Protein 4JOT (pdb70)

Foldseek 3Di:
DWDDPQKIKDWADPDPDDPDQAATEIEIEGEPCVEADSCLVVQLVSLVVHPRHLEYEYAYDPWRYPYYPCVHLCVQQVVCPPPVVSNCVSLVSLSQQVVLLLRLAYEYQGEAEQEANSLSNLLSHDAYEYEQRYKYANQQVVVVDQRDSCLQPRVCVQQNNVVSCVRRVVRDIDTPVVCCVRRVHVYYHHDDVRSVVVSVVVSSVSSPADRLVSSLVSCLSPVPDPPVVSVVSSVVSVVVRDPVNVVVD

Sequence (249 aa):
QSTYQSIRLTQRPLSQDGTTQGGTVATLTLAAKGSGPAFWQEFPQALSELGDARVLIVRGEQVFSAGLDVKSNGAAIVPALGKPDAFKAVVDEHAVTEGLAALPPVIAAVHGWCIGAGLELIAGADLRLCSQDARFSLPEVKLGITADLGGLQRLPHLIGRGRTAHLALTGEAIDAATAERWGLVTEVLPDQDALFARAEALAEHLAALPAKALEGTKRALSDGLPHAESLAAAVRWNAEHTVEALQAG

InterPro domains:
  IPR001753 Enoyl-CoA hydratase/isomerase-like domain [PF00378] (23-233)
  IPR029045 ClpP/crotonase-like domain superfamily [SSF52096] (20-254)
  IPR045002 Delta(3,5)-Delta(2,4)-dienoyl-CoA isomerase Ech1-like [PTHR43149] (3-255)

Organism: Deinococcus radiodurans (strain ATCC 13939 / DSM 20539 / JCM 16871 / CCUG 27074 / LMG 4051 / NBRC 15346 / NCIMB 9279 / VKM B-1422 / R1) (NCBI:txid243230)

CATH classification: 3.90.226.10

Radius of gyration: 18.68 Å; Cα contacts (8 Å, |Δi|>4): 440; chains: 1; bounding box: 56×47×36 Å

Nearest PDB structures (foldseek):
  4jot-assembly1_A  TM=1.004E+00  e=3.006E-47  Deinococcus radiodurans R1 = ATCC 13939 = DSM 20539
  4mi2-assembly1_A  TM=8.893E-01  e=6.656E-18  Mycobacteroides abscessus ATCC 19977
  4wcz-assembly1_A  TM=7.933E-01  e=7.567E-16  Novosphingobium aromaticivorans DSM 12444
  8uja-assembly1_B  TM=7.824E-01  e=7.567E-16  Novosphingobium aromaticivorans DSM 12444
  3lke-assembly1_B  TM=7.686E-01  e=7.168E-15  Halalkalibacterium halodurans

Structure (mmCIF, N/CA/C/O backbone):
data_4JOT
#
_entry.id   4JOT
#
_cell.length_a   117.892
_cell.length_b   117.892
_cell.length_c   117.892
_cell.angle_alpha   90.00
_cell.angle_beta   90.00
_cell.angle_gamma   90.00
#
_symmetry.space_group_name_H-M   'I 2 3'
#
loop_
_entity.id
_entity.type
_entity.pdbx_description
1 polymer 'Enoyl-CoA hydra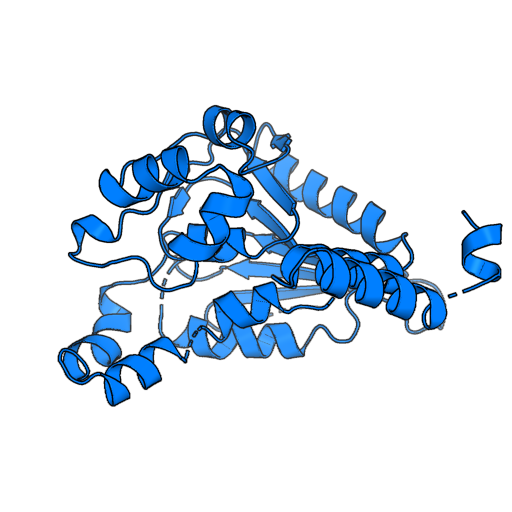tase, putative'
2 non-polymer GLYCEROL
3 water water
#
loop_
_atom_site.group_PDB
_atom_site.id
_atom_site.type_symbol
_atom_site.label_atom_id
_atom_site.label_alt_id
_atom_site.label_comp_id
_atom_site.label_asym_id
_atom_site.label_entity_id
_atom_site.label_seq_id
_atom_site.pdbx_PDB_ins_code
_atom_site.Cartn_x
_atom_site.Cartn_y
_atom_site.Cartn_z
_atom_site.occupancy
_atom_site.B_iso_or_equiv
_atom_site.auth_seq_id
_atom_site.auth_comp_id
_atom_site.auth_asym_id
_atom_site.auth_atom_id
_atom_site.pdbx_PDB_model_num
ATOM 1 N N . GLN A 1 21 ? 46.726 34.519 -6.939 1.00 44.63 -1 GLN A N 1
ATOM 2 C CA . GLN A 1 21 ? 45.757 34.653 -8.063 1.00 44.66 -1 GLN A CA 1
ATOM 3 C C . GLN A 1 21 ? 44.366 35.018 -7.547 1.00 44.29 -1 GLN A C 1
ATOM 4 O O . GLN A 1 21 ? 43.749 34.259 -6.790 1.00 44.34 -1 GLN A O 1
ATOM 10 N N . SER A 1 22 ? 43.892 36.192 -7.954 1.00 43.70 0 SER A N 1
ATOM 11 C CA . SER A 1 22 ? 42.637 36.745 -7.460 1.00 43.08 0 SER A CA 1
ATOM 12 C C . SER A 1 22 ? 41.569 36.820 -8.549 1.00 42.59 0 SER A C 1
ATOM 13 O O . SER A 1 22 ? 41.875 36.979 -9.731 1.00 42.71 0 SER A O 1
ATOM 24 N N . THR A 1 24 ? 38.121 39.052 -9.205 1.00 38.69 2 THR A N 1
ATOM 25 C CA . THR A 1 24 ? 37.271 40.151 -8.797 1.00 37.46 2 THR A CA 1
ATOM 26 C C . THR A 1 24 ? 35.887 39.953 -9.393 1.00 36.40 2 THR A C 1
ATOM 27 O O . THR A 1 24 ? 35.723 39.773 -10.603 1.00 36.76 2 THR A O 1
ATOM 31 N N . TYR A 1 25 ? 34.905 39.936 -8.506 1.00 34.73 3 TYR A N 1
ATOM 32 C CA . TYR A 1 25 ? 33.510 39.963 -8.872 1.00 32.65 3 TYR A CA 1
ATOM 33 C C . TYR A 1 25 ? 33.065 41.342 -8.456 1.00 31.92 3 TYR A C 1
ATOM 34 O O . TYR A 1 25 ? 33.858 42.114 -7.921 1.00 32.26 3 TYR A O 1
ATOM 43 N N . GLN A 1 26 ? 31.796 41.647 -8.679 1.00 30.73 4 GLN A N 1
ATOM 44 C CA . GLN A 1 26 ? 31.216 42.909 -8.248 1.00 29.85 4 GLN A CA 1
ATOM 45 C C . GLN A 1 26 ? 31.125 43.027 -6.717 1.00 28.99 4 GLN A C 1
ATOM 46 O O . GLN A 1 26 ? 31.486 44.056 -6.144 1.00 28.87 4 GLN A O 1
ATOM 52 N N . SER A 1 27 ? 30.659 41.966 -6.058 1.00 27.46 5 SER A N 1
ATOM 53 C CA . SER A 1 27 ? 30.305 42.045 -4.637 1.00 26.20 5 SER A CA 1
ATOM 54 C C . SER A 1 27 ? 31.311 41.366 -3.713 1.00 25.47 5 SER A C 1
ATOM 55 O O . SER A 1 27 ? 31.259 41.542 -2.501 1.00 24.69 5 SER A O 1
ATOM 58 N N . ILE A 1 28 ? 32.201 40.570 -4.294 1.00 24.97 6 ILE A N 1
ATOM 59 C CA . ILE A 1 28 ? 33.135 39.763 -3.526 1.00 24.71 6 ILE A CA 1
ATOM 60 C C . ILE A 1 28 ? 34.488 39.667 -4.234 1.00 24.88 6 ILE A C 1
ATOM 61 O O . ILE A 1 28 ? 34.596 39.913 -5.444 1.00 24.80 6 ILE A O 1
ATOM 66 N N . ARG A 1 29 ? 35.514 39.320 -3.469 1.00 24.80 7 ARG A N 1
ATOM 67 C CA . ARG A 1 29 ? 36.807 38.958 -4.035 1.00 25.55 7 ARG A CA 1
ATOM 68 C C . ARG A 1 29 ? 37.179 37.566 -3.566 1.00 25.11 7 ARG A C 1
ATOM 69 O O . ARG A 1 29 ? 36.996 37.230 -2.395 1.00 24.90 7 ARG A O 1
ATOM 77 N N . LEU A 1 30 ? 37.687 36.754 -4.486 1.00 24.66 8 LEU A N 1
ATOM 78 C CA . LEU A 1 30 ? 38.151 35.415 -4.153 1.00 24.81 8 LEU A CA 1
ATOM 79 C C . LEU A 1 30 ? 39.620 35.289 -4.517 1.00 25.27 8 LEU A C 1
ATOM 80 O O . LEU A 1 30 ? 39.992 35.481 -5.675 1.00 24.90 8 LEU A O 1
ATOM 85 N N . THR A 1 31 ? 40.442 34.988 -3.518 1.00 25.74 9 THR A N 1
ATOM 86 C CA . THR A 1 31 ? 41.865 34.736 -3.724 1.00 26.97 9 THR A CA 1
ATOM 87 C C . THR A 1 31 ? 42.195 33.322 -3.276 1.00 27.89 9 THR A C 1
ATOM 88 O O . THR A 1 31 ? 41.631 32.825 -2.292 1.00 2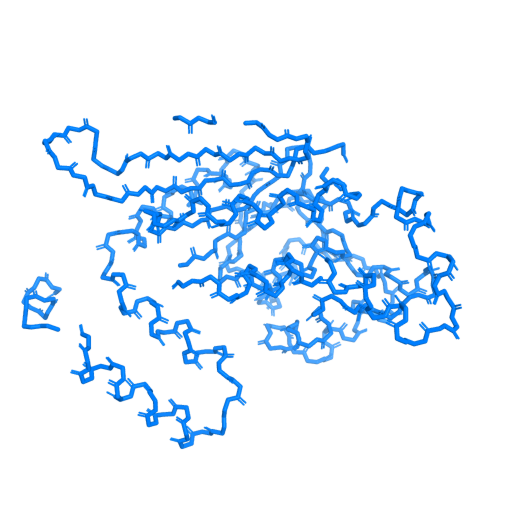7.06 9 THR A O 1
ATOM 92 N N . GLN A 1 32 ? 43.099 32.671 -4.004 1.00 28.84 10 GLN A N 1
ATOM 93 C CA . GLN A 1 32 ? 43.540 31.327 -3.651 1.00 30.53 10 GLN A CA 1
ATOM 94 C C . GLN A 1 32 ? 45.062 31.257 -3.624 1.00 31.75 10 GLN A C 1
ATOM 95 O O . GLN A 1 32 ? 45.733 31.635 -4.592 1.00 31.58 10 GLN A O 1
ATOM 101 N N . ARG A 1 33 ? 45.588 30.801 -2.491 1.00 33.41 11 ARG A N 1
ATOM 102 C CA . ARG A 1 33 ? 47.024 30.711 -2.254 1.00 35.33 11 ARG A CA 1
ATOM 103 C C . ARG A 1 33 ? 47.465 29.248 -2.309 1.00 36.39 11 ARG A C 1
ATOM 104 O O . ARG A 1 33 ? 47.060 28.447 -1.464 1.00 36.18 11 ARG A O 1
ATOM 112 N N . PRO A 1 34 ? 48.303 28.895 -3.303 1.00 37.79 12 PRO A N 1
ATOM 113 C CA . PRO A 1 34 ? 48.838 27.532 -3.399 1.00 38.94 12 PRO A CA 1
ATOM 114 C C . PRO A 1 34 ? 49.597 27.174 -2.126 1.00 40.29 12 PRO A C 1
ATOM 115 O O . PRO A 1 34 ? 50.381 27.988 -1.635 1.00 40.52 12 PRO A O 1
ATOM 119 N N . LEU A 1 35 ? 49.356 25.979 -1.591 1.00 41.84 13 LEU A N 1
ATOM 120 C CA . LEU A 1 35 ? 50.000 25.546 -0.347 1.00 43.78 13 LEU A CA 1
ATOM 121 C C . LEU A 1 35 ? 51.479 25.209 -0.532 1.00 45.19 13 LEU A C 1
ATOM 122 O O . LEU A 1 35 ? 52.288 25.399 0.382 1.00 45.36 13 LEU A O 1
ATOM 127 N N . SER A 1 36 ? 51.817 24.700 -1.713 1.00 47.01 14 SER A N 1
ATOM 128 C CA . SER A 1 36 ? 53.209 24.572 -2.132 1.00 48.87 14 SER A CA 1
ATOM 129 C C . SER A 1 36 ? 53.402 25.368 -3.414 1.00 49.99 14 SER A C 1
ATOM 130 O O . SER A 1 36 ? 52.777 25.072 -4.432 1.00 50.13 14 SER A O 1
ATOM 133 N N . GLN A 1 37 ? 54.242 26.397 -3.349 1.00 51.55 15 GLN A N 1
ATOM 134 C CA . GLN A 1 37 ? 54.539 27.229 -4.517 1.00 53.04 15 GLN A CA 1
ATOM 135 C C . GLN A 1 37 ? 55.820 26.735 -5.192 1.00 53.91 15 GLN A C 1
ATOM 136 O O . GLN A 1 37 ? 56.124 27.107 -6.331 1.00 54.23 15 GLN A O 1
ATOM 142 N N . ASP A 1 38 ? 56.564 25.905 -4.462 1.00 54.83 16 ASP A N 1
ATOM 143 C CA . ASP A 1 38 ? 57.629 25.079 -5.025 1.00 55.51 16 ASP A CA 1
ATOM 144 C C . ASP A 1 38 ? 57.024 23.759 -5.512 1.00 55.80 16 ASP A C 1
ATOM 145 O O . ASP A 1 38 ? 55.813 23.530 -5.377 1.00 55.99 16 ASP A O 1
ATOM 150 N N . GLY A 1 39 ? 57.864 22.896 -6.080 1.00 55.95 17 GLY A N 1
ATOM 151 C CA . GLY A 1 39 ? 57.418 21.599 -6.575 1.00 56.06 17 GLY A CA 1
ATOM 152 C C . GLY A 1 39 ? 56.741 21.682 -7.930 1.00 56.15 17 GLY A C 1
ATOM 153 O O . GLY A 1 39 ? 56.269 22.746 -8.344 1.00 56.16 17 GLY A O 1
ATOM 154 N N . THR A 1 40 ? 56.694 20.545 -8.617 1.00 56.10 18 THR A N 1
ATOM 155 C CA . THR A 1 40 ? 56.140 20.466 -9.968 1.00 55.87 18 THR A CA 1
ATOM 156 C C . THR A 1 40 ? 54.761 19.799 -9.940 1.00 55.51 18 THR A C 1
ATOM 157 O O . THR A 1 40 ? 54.292 19.259 -10.950 1.00 55.66 18 THR A O 1
ATOM 161 N N . THR A 1 41 ? 54.117 19.856 -8.774 1.00 54.90 19 THR A N 1
ATOM 162 C CA . THR A 1 41 ? 52.867 19.138 -8.524 1.00 54.08 19 THR A CA 1
ATOM 163 C C . THR A 1 41 ? 51.669 20.076 -8.350 1.00 53.26 19 THR A C 1
ATOM 164 O O . THR A 1 41 ? 51.816 21.221 -7.912 1.00 53.20 19 THR A O 1
ATOM 168 N N . GLN A 1 42 ? 50.487 19.579 -8.705 1.00 52.06 20 GLN A N 1
ATOM 169 C CA . GLN A 1 42 ? 49.245 20.313 -8.503 1.00 50.83 20 GLN A CA 1
ATOM 170 C C . GLN A 1 42 ? 48.620 19.838 -7.192 1.00 49.37 20 GLN A C 1
ATOM 171 O O . GLN A 1 42 ? 48.118 18.713 -7.103 1.00 49.43 20 GLN A O 1
ATOM 177 N N . GLY A 1 43 ? 48.674 20.696 -6.174 1.00 47.55 21 GLY A N 1
ATOM 178 C CA . GLY A 1 43 ? 48.186 20.351 -4.837 1.00 44.90 21 GLY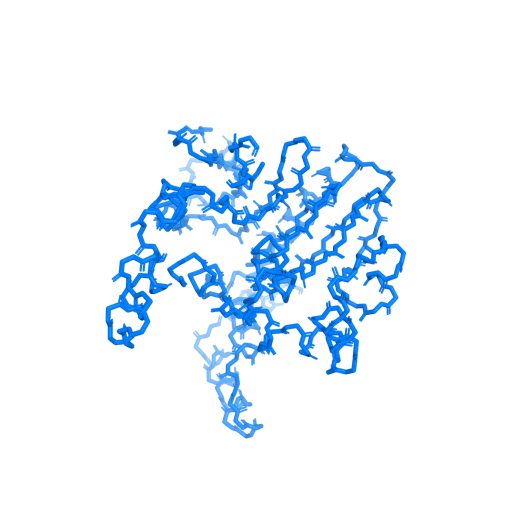 A CA 1
ATOM 179 C C . GLY A 1 43 ? 46.914 21.090 -4.457 1.00 42.74 21 GLY A C 1
ATOM 180 O O . GLY A 1 43 ? 45.971 21.184 -5.257 1.00 43.16 21 GLY A O 1
ATOM 181 N N . GLY A 1 44 ? 46.890 21.613 -3.233 1.00 40.15 22 GLY A N 1
ATOM 182 C CA . GLY A 1 44 ? 45.730 22.349 -2.733 1.00 36.77 22 GLY A CA 1
ATOM 183 C C . GLY A 1 44 ? 46.014 23.820 -2.495 1.00 34.34 22 GLY A C 1
ATOM 184 O O . GLY A 1 44 ? 47.169 24.259 -2.560 1.00 33.89 22 GLY A O 1
ATOM 185 N N . THR A 1 45 ? 44.956 24.583 -2.221 1.00 31.85 23 THR A N 1
ATOM 186 C CA . THR A 1 45 ? 45.090 26.002 -1.881 1.00 29.42 23 THR A CA 1
ATOM 187 C C . THR A 1 45 ? 44.398 26.332 -0.556 1.00 28.06 23 THR A C 1
ATOM 188 O O . THR A 1 45 ? 43.639 25.525 -0.022 1.00 27.27 23 THR A O 1
ATOM 192 N N . VAL A 1 46 ? 44.685 27.518 -0.027 1.00 26.28 24 VAL A N 1
ATOM 193 C CA . VAL A 1 46 ? 43.826 28.140 0.977 1.00 24.82 24 VAL A CA 1
ATOM 194 C C . VAL A 1 46 ? 43.082 29.250 0.240 1.00 23.69 24 VAL A C 1
ATOM 195 O O . VAL A 1 46 ? 43.708 30.109 -0.394 1.00 23.10 24 VAL A O 1
ATOM 199 N N . ALA A 1 47 ? 41.752 29.207 0.293 1.00 21.72 25 ALA A N 1
ATOM 200 C CA . ALA A 1 47 ? 40.923 30.203 -0.370 1.00 20.96 25 ALA A CA 1
ATOM 201 C C . ALA A 1 47 ? 40.426 31.227 0.632 1.00 20.65 25 ALA A C 1
ATOM 202 O O . ALA A 1 47 ? 40.097 30.890 1.780 1.00 19.83 25 ALA A O 1
ATOM 204 N N . THR A 1 48 ? 40.391 32.484 0.205 1.00 20.36 26 THR A N 1
ATOM 205 C CA . THR A 1 48 ? 39.855 33.547 1.039 1.00 20.48 26 THR A CA 1
ATOM 206 C C . THR A 1 48 ? 38.791 34.295 0.249 1.00 20.81 26 THR A C 1
ATOM 207 O O . THR A 1 48 ? 39.066 34.840 -0.826 1.00 20.41 26 THR A O 1
ATOM 211 N N . LEU A 1 49 ? 37.571 34.289 0.777 1.00 20.60 27 LEU A N 1
ATOM 212 C CA . LEU A 1 49 ? 36.463 34.994 0.153 1.00 20.33 27 LEU A CA 1
ATOM 213 C C . LEU A 1 49 ? 36.143 36.241 0.970 1.00 20.37 27 LEU A C 1
ATOM 214 O O . LEU A 1 49 ? 35.745 36.151 2.136 1.00 19.93 27 LEU A O 1
ATOM 219 N N . THR A 1 50 ? 36.325 37.405 0.353 1.00 20.25 28 THR A N 1
ATOM 220 C CA . THR A 1 50 ? 36.100 38.675 1.029 1.00 20.89 28 THR A CA 1
ATOM 221 C C . THR A 1 50 ? 34.776 39.287 0.565 1.00 21.42 28 THR A C 1
ATOM 222 O O . THR A 1 50 ? 34.547 39.444 -0.640 1.00 21.18 28 THR A O 1
ATOM 226 N N . LEU A 1 51 ? 33.910 39.619 1.522 1.00 21.84 29 LEU A N 1
ATOM 227 C CA . LEU A 1 51 ? 32.686 40.360 1.235 1.00 22.85 29 LEU A CA 1
ATOM 228 C C . LEU A 1 51 ? 33.092 41.800 0.937 1.00 23.48 29 LEU A C 1
ATOM 229 O O . LEU A 1 51 ? 33.503 42.543 1.841 1.00 23.35 29 LEU A O 1
ATOM 234 N N . ALA A 1 52 ? 32.989 42.183 -0.334 1.00 24.42 30 ALA A N 1
ATOM 235 C CA . ALA A 1 52 ? 33.635 43.415 -0.823 1.00 25.40 30 ALA A CA 1
ATOM 236 C C . ALA A 1 52 ? 32.695 44.569 -1.175 1.00 26.07 30 ALA A C 1
ATOM 237 O O . ALA A 1 52 ? 33.159 45.650 -1.556 1.00 26.42 30 ALA A O 1
ATOM 239 N N . ALA A 1 53 ? 31.389 44.346 -1.056 1.00 26.39 31 ALA A N 1
ATOM 240 C CA . ALA A 1 53 ? 30.405 45.414 -1.230 1.00 26.97 31 ALA A CA 1
ATOM 241 C C . ALA A 1 53 ? 30.496 46.399 -0.066 1.00 27.38 31 ALA A C 1
ATOM 242 O O . ALA A 1 53 ? 31.147 46.117 0.944 1.00 27.05 31 ALA A O 1
ATOM 244 N N . LYS A 1 54 ? 29.853 47.556 -0.209 1.00 28.14 32 LYS A N 1
ATOM 245 C CA . LYS A 1 54 ? 29.843 48.569 0.845 1.00 28.96 32 LYS A CA 1
ATOM 246 C C . LYS A 1 54 ? 29.330 47.977 2.164 1.00 28.98 32 LYS A C 1
ATOM 247 O O . LYS A 1 54 ? 28.232 47.420 2.208 1.00 29.05 32 LYS A O 1
ATOM 261 N N . GLY A 1 56 ? 30.027 45.321 3.464 1.00 27.75 34 GLY A N 1
ATOM 262 C CA . GLY A 1 56 ? 29.760 43.898 3.258 1.00 27.35 34 GLY A CA 1
ATOM 263 C C . GLY A 1 56 ? 28.295 43.571 3.015 1.00 27.21 34 GLY A C 1
ATOM 264 O O . GLY A 1 56 ? 27.854 42.449 3.262 1.00 26.67 34 GLY A O 1
ATOM 265 N N . SER A 1 57 ? 27.546 44.562 2.529 1.00 27.16 35 SER A N 1
ATOM 266 C CA . SER A 1 57 ? 26.130 44.404 2.215 1.00 27.46 35 SER A CA 1
ATOM 267 C C . SER A 1 57 ? 25.902 43.357 1.140 1.00 27.25 35 SER A C 1
ATOM 268 O O . SER A 1 57 ? 26.771 43.096 0.305 1.00 26.92 35 SER A O 1
ATOM 279 N N . GLY A 1 59 ? 23.472 42.447 -1.885 1.00 26.49 37 GLY A N 1
ATOM 280 C CA . GLY A 1 59 ? 22.463 42.841 -2.860 1.00 26.50 37 GLY A CA 1
ATOM 281 C C . GLY A 1 59 ? 22.316 41.744 -3.892 1.00 26.03 37 GLY A C 1
ATOM 282 O O . GLY A 1 59 ? 22.857 40.655 -3.705 1.00 26.30 37 GLY A O 1
ATOM 283 N N . PRO A 1 60 ? 21.583 42.018 -4.990 1.00 25.87 38 PRO A N 1
ATOM 284 C CA . PRO A 1 60 ? 21.279 41.013 -6.014 1.00 25.39 38 PRO A CA 1
ATOM 285 C C . PRO A 1 60 ? 22.502 40.380 -6.678 1.00 24.81 38 PRO A C 1
ATOM 286 O O . PRO A 1 60 ? 22.464 39.196 -7.020 1.00 24.46 38 PRO A O 1
ATOM 290 N N . ALA A 1 61 ? 23.577 41.150 -6.850 1.00 24.00 39 ALA A N 1
ATOM 291 C CA . ALA A 1 61 ? 24.803 40.607 -7.426 1.00 23.21 39 ALA A CA 1
ATOM 292 C C . ALA A 1 61 ? 25.417 39.567 -6.497 1.00 22.67 39 ALA A C 1
ATOM 293 O O . ALA A 1 61 ? 25.919 38.549 -6.961 1.00 22.39 39 ALA A O 1
ATOM 295 N N . PHE A 1 62 ? 25.362 39.835 -5.191 1.00 22.07 40 PHE A N 1
ATOM 296 C CA . PHE A 1 62 ? 25.921 38.931 -4.187 1.00 21.66 40 PHE A CA 1
ATOM 297 C C . PHE A 1 62 ? 25.343 37.521 -4.318 1.00 21.43 40 PHE A C 1
ATOM 298 O O . PHE A 1 62 ? 26.095 36.540 -4.358 1.00 20.93 40 PHE A O 1
ATOM 306 N N . TRP A 1 63 ? 24.013 37.421 -4.418 1.00 20.94 41 TRP A N 1
ATOM 307 C CA . TRP A 1 63 ? 23.354 36.111 -4.526 1.00 21.40 41 TRP A CA 1
ATOM 308 C C . TRP A 1 63 ? 23.764 35.341 -5.781 1.00 21.11 41 TRP A C 1
ATOM 309 O O . TRP A 1 63 ? 23.762 34.113 -5.779 1.00 21.32 41 TRP A O 1
ATOM 320 N N . GLN A 1 64 ? 24.138 36.063 -6.841 1.00 21.18 42 GLN A N 1
ATOM 321 C CA . GLN A 1 64 ? 24.574 35.432 -8.091 1.00 21.44 42 GLN A CA 1
ATOM 322 C C . GLN A 1 64 ? 26.054 35.056 -8.067 1.00 21.06 42 GLN A C 1
ATOM 323 O O . GLN A 1 64 ? 26.446 33.997 -8.555 1.00 21.09 42 GLN A O 1
ATOM 329 N N . GLU A 1 65 ? 26.867 35.935 -7.495 1.00 20.92 43 GLU A N 1
ATOM 330 C CA . GLU A 1 65 ? 28.318 35.784 -7.544 1.00 21.19 43 GLU A CA 1
ATOM 331 C C . GLU A 1 65 ? 28.882 34.838 -6.486 1.00 20.79 43 GLU A C 1
ATOM 332 O O . GLU A 1 65 ? 29.867 34.141 -6.741 1.00 20.64 43 GLU A O 1
ATOM 338 N N . PHE A 1 66 ? 28.282 34.827 -5.299 1.00 20.37 44 PHE A N 1
ATOM 339 C CA . PHE A 1 66 ? 28.814 34.008 -4.204 1.00 20.22 44 PHE A CA 1
ATOM 340 C C . PHE A 1 66 ? 28.838 32.505 -4.565 1.00 20.28 44 PHE A C 1
ATOM 341 O O . PHE A 1 66 ? 29.874 31.862 -4.394 1.00 20.35 44 PHE A O 1
ATOM 349 N N . PRO A 1 67 ? 27.720 31.947 -5.089 1.00 20.47 45 PRO A N 1
ATOM 350 C CA . PRO A 1 67 ? 27.736 30.555 -5.567 1.00 20.97 45 PRO A CA 1
ATOM 351 C C . PRO A 1 67 ? 28.716 30.289 -6.715 1.00 21.20 45 PRO A C 1
ATOM 352 O O . PRO A 1 67 ? 29.270 29.190 -6.800 1.00 20.61 45 PRO A O 1
ATOM 356 N N . GLN A 1 68 ? 28.932 31.282 -7.583 1.00 21.68 46 GLN A N 1
ATOM 357 C CA . GLN A 1 68 ? 29.945 31.166 -8.639 1.00 22.16 46 GLN A CA 1
ATOM 358 C C . GLN A 1 68 ? 31.328 30.989 -8.012 1.00 21.46 46 GLN A C 1
ATOM 359 O O . GLN A 1 68 ? 32.109 30.133 -8.441 1.00 21.17 46 GLN A O 1
ATOM 365 N N . ALA A 1 69 ? 31.632 31.799 -6.999 1.00 20.69 47 ALA A N 1
ATOM 366 C CA . ALA A 1 69 ? 32.931 31.699 -6.328 1.00 20.81 47 ALA A CA 1
ATOM 367 C C . ALA A 1 69 ? 33.105 30.339 -5.663 1.00 20.71 47 ALA A C 1
ATOM 368 O O . ALA A 1 69 ? 34.192 29.758 -5.696 1.00 19.93 47 ALA A O 1
ATOM 370 N N . LEU A 1 70 ? 32.029 29.825 -5.071 1.00 21.18 48 LEU A N 1
ATOM 371 C CA . LEU A 1 70 ? 32.082 28.504 -4.452 1.00 22.02 48 LEU A CA 1
ATOM 372 C C . LEU A 1 70 ? 32.427 27.414 -5.479 1.00 22.32 48 LEU A C 1
ATOM 373 O O . LEU A 1 70 ? 33.151 26.473 -5.160 1.00 22.06 48 LEU A O 1
ATOM 378 N N . SER A 1 71 ? 31.948 27.568 -6.717 1.00 22.96 49 SER A N 1
ATOM 379 C CA . SER A 1 71 ? 32.262 26.609 -7.790 1.00 23.60 49 SER A CA 1
ATOM 380 C C . SER A 1 71 ? 33.747 26.604 -8.194 1.00 24.16 49 SER A C 1
ATOM 381 O O . SER A 1 71 ? 34.208 25.679 -8.866 1.00 24.07 49 SER A O 1
ATOM 384 N N . GLU A 1 72 ? 34.486 27.634 -7.777 1.00 24.37 50 GLU A N 1
ATOM 385 C CA . GLU A 1 72 ? 35.921 27.740 -8.062 1.00 25.34 50 GLU A CA 1
ATOM 386 C C . GLU A 1 72 ? 36.794 27.019 -7.031 1.00 25.17 50 GLU A C 1
ATOM 387 O O . GLU A 1 72 ? 38.021 27.055 -7.114 1.00 25.29 50 GLU A O 1
ATOM 393 N N . LEU A 1 73 ? 36.166 26.365 -6.059 1.00 25.34 51 LEU A N 1
ATOM 394 C CA . LEU A 1 73 ? 36.908 25.831 -4.914 1.00 25.38 51 LEU A CA 1
ATOM 395 C C . LEU A 1 73 ? 37.231 24.338 -4.996 1.00 26.00 51 LEU A C 1
ATOM 396 O O . LEU A 1 73 ? 37.484 23.706 -3.969 1.00 25.84 51 LEU A O 1
ATOM 401 N N . GLY A 1 74 ? 37.240 23.782 -6.207 1.00 26.68 52 GLY A N 1
ATOM 402 C CA . GLY A 1 74 ? 37.537 22.355 -6.408 1.00 27.24 52 GLY A CA 1
ATOM 403 C C . GLY A 1 74 ? 38.900 21.917 -5.891 1.00 27.66 52 GLY A C 1
ATOM 404 O O . GLY A 1 74 ? 39.075 20.763 -5.491 1.00 28.26 52 GLY A O 1
ATOM 405 N N . ASP A 1 75 ? 39.851 22.851 -5.880 1.00 27.55 53 ASP A N 1
ATOM 406 C CA . ASP A 1 75 ? 41.233 22.609 -5.446 1.00 27.68 53 ASP A CA 1
ATOM 407 C C . ASP A 1 75 ? 41.544 23.058 -4.006 1.00 26.68 53 ASP A C 1
ATOM 408 O O . ASP A 1 75 ? 42.641 22.812 -3.487 1.00 26.02 53 ASP A O 1
ATOM 413 N N . ALA A 1 76 ? 40.588 23.726 -3.369 1.00 25.32 54 ALA A N 1
ATOM 414 C CA . ALA A 1 76 ? 40.844 24.359 -2.080 1.00 24.33 54 ALA A CA 1
ATOM 415 C C . ALA A 1 76 ? 40.646 23.398 -0.911 1.00 23.84 54 ALA A C 1
ATOM 416 O O . ALA A 1 76 ? 39.691 22.602 -0.893 1.00 23.64 54 ALA A O 1
ATOM 418 N N . ARG A 1 77 ? 41.549 23.491 0.062 1.00 22.68 55 ARG A N 1
ATOM 419 C CA . ARG A 1 77 ? 41.520 22.638 1.252 1.00 21.81 55 ARG A CA 1
ATOM 420 C C . ARG A 1 77 ? 40.779 23.289 2.416 1.00 20.70 55 ARG A C 1
ATOM 421 O O . ARG A 1 77 ? 40.281 22.593 3.306 1.00 20.74 55 ARG A O 1
ATOM 429 N N . VAL A 1 78 ? 40.735 24.623 2.406 1.00 19.23 56 VAL A N 1
ATOM 430 C CA . VAL A 1 78 ? 40.067 25.430 3.434 1.00 18.06 56 VAL A CA 1
ATOM 431 C C . VAL A 1 78 ? 39.569 26.726 2.789 1.00 17.74 56 VAL A C 1
ATOM 432 O O . VAL A 1 78 ? 40.222 27.276 1.883 1.00 17.54 56 VAL A O 1
ATOM 436 N N . LEU A 1 79 ? 38.421 27.214 3.255 1.00 16.57 57 LEU A N 1
ATOM 437 C CA . LEU A 1 79 ? 37.915 28.521 2.845 1.00 16.13 57 LEU A CA 1
ATOM 438 C C . LEU A 1 79 ? 37.809 29.438 4.058 1.00 15.83 57 LEU A C 1
ATOM 439 O O . LEU A 1 79 ? 37.190 29.076 5.064 1.00 16.29 57 LEU A O 1
ATOM 444 N N . ILE A 1 80 ? 38.394 30.626 3.946 1.00 15.12 58 ILE A N 1
ATOM 445 C CA . ILE A 1 80 ? 38.202 31.695 4.928 1.00 15.15 58 ILE A CA 1
ATOM 446 C C . ILE A 1 80 ? 37.199 32.702 4.362 1.00 15.13 58 ILE A C 1
ATOM 447 O O . ILE A 1 80 ? 37.322 33.126 3.210 1.00 15.25 58 ILE A O 1
ATOM 452 N N . VAL A 1 81 ? 36.209 33.071 5.166 1.00 14.86 59 VAL A N 1
ATOM 453 C CA . VAL A 1 81 ? 35.262 34.108 4.788 1.00 15.35 59 VAL A CA 1
ATOM 454 C C . VAL A 1 81 ? 35.461 35.301 5.718 1.00 15.90 59 VAL A C 1
ATOM 455 O O . VAL A 1 81 ? 35.473 35.148 6.939 1.00 15.93 59 VAL A O 1
ATOM 459 N N . ARG A 1 82 ? 35.653 36.480 5.133 1.00 16.45 60 ARG A N 1
ATOM 460 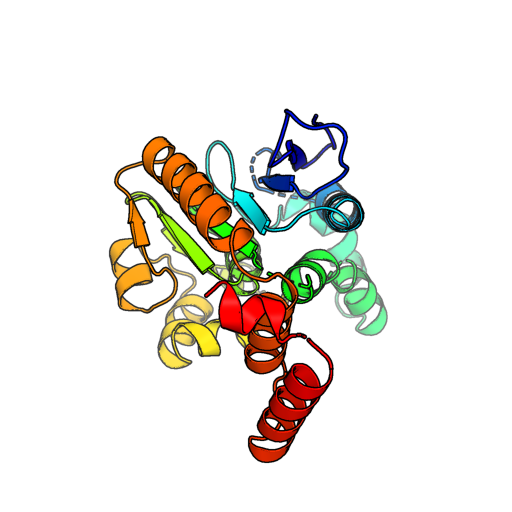C CA . ARG A 1 82 ? 35.943 37.688 5.911 1.00 17.34 60 ARG A CA 1
ATOM 461 C C . ARG A 1 82 ? 35.392 38.935 5.231 1.00 17.49 60 ARG A C 1
ATOM 462 O O . ARG A 1 82 ? 34.942 38.873 4.089 1.00 17.23 60 ARG A O 1
ATOM 470 N N . GLY A 1 83 ? 35.418 40.058 5.946 1.00 18.10 61 GLY A N 1
ATOM 471 C CA . GLY A 1 83 ? 34.952 41.332 5.401 1.00 19.20 61 GLY A CA 1
ATOM 472 C C . GLY A 1 83 ? 36.089 42.327 5.255 1.00 20.26 61 GLY A C 1
ATOM 473 O O . GLY A 1 83 ? 37.259 41.945 5.317 1.00 20.14 61 GLY A O 1
ATOM 474 N N . GLU A 1 84 ? 35.739 43.603 5.081 1.00 21.10 62 GLU A N 1
ATOM 475 C CA . GLU A 1 84 ? 36.721 44.683 4.890 1.00 22.18 62 GLU A CA 1
ATOM 476 C C . GLU A 1 84 ? 36.664 45.723 6.010 1.00 22.26 62 GLU A C 1
ATOM 477 O O . GLU A 1 84 ? 37.491 45.697 6.928 1.00 22.55 62 GLU A O 1
ATOM 483 N N . GLN A 1 85 ? 35.705 46.644 5.925 1.00 22.53 63 GLN A N 1
ATOM 484 C CA . GLN A 1 85 ? 35.476 47.640 6.975 1.00 23.17 63 GLN A CA 1
ATOM 485 C C . GLN A 1 85 ? 34.839 46.954 8.175 1.00 22.38 63 GLN A C 1
ATOM 486 O O . GLN A 1 85 ? 35.215 47.197 9.322 1.00 22.70 63 GLN A O 1
ATOM 492 N N . VAL A 1 86 ? 33.832 46.132 7.883 1.00 21.78 64 VAL A N 1
ATOM 493 C CA . VAL A 1 86 ? 33.193 45.242 8.852 1.00 21.27 64 VAL A CA 1
ATOM 494 C C . VAL A 1 86 ? 33.047 43.889 8.164 1.00 20.70 64 VAL A C 1
ATOM 495 O O . VAL A 1 86 ? 33.410 43.748 6.993 1.00 20.14 64 VAL A O 1
ATOM 499 N N . PHE A 1 87 ? 32.515 42.895 8.873 1.00 20.16 65 PHE A N 1
ATOM 500 C CA . PHE A 1 87 ? 32.201 41.636 8.219 1.00 19.35 65 PHE A CA 1
ATOM 501 C C . PHE A 1 87 ? 31.049 41.823 7.229 1.00 19.70 65 PHE A C 1
ATOM 502 O O . PHE A 1 87 ? 31.250 41.744 6.014 1.00 18.90 65 PHE A O 1
ATOM 510 N N . SER A 1 88 ? 29.843 42.062 7.749 1.00 20.17 66 SER A N 1
ATOM 511 C CA . SER A 1 88 ? 28.671 42.277 6.895 1.00 20.72 66 SER A CA 1
ATOM 512 C C . SER A 1 88 ? 27.565 43.016 7.630 1.00 21.17 66 SER A C 1
ATOM 513 O O . SER A 1 88 ? 27.236 42.681 8.772 1.00 20.85 66 SER A O 1
ATOM 516 N N . ALA A 1 89 ? 26.997 44.014 6.956 1.00 21.49 67 ALA A N 1
ATOM 517 C CA . ALA A 1 89 ? 25.790 44.698 7.416 1.00 22.49 67 ALA A CA 1
ATOM 518 C C . ALA A 1 89 ? 24.546 43.884 7.055 1.00 22.79 67 ALA A C 1
ATOM 519 O O . ALA A 1 89 ? 23.436 44.228 7.454 1.00 23.19 67 ALA A O 1
ATOM 521 N N . GLY A 1 90 ? 24.739 42.807 6.301 1.00 23.50 68 GLY A N 1
ATOM 522 C CA . GLY A 1 90 ? 23.655 41.889 5.948 1.00 24.63 68 GLY A CA 1
ATOM 523 C C . GLY A 1 90 ? 22.949 42.300 4.667 1.00 25.88 68 GLY A C 1
ATOM 524 O O . GLY A 1 90 ? 23.558 42.900 3.780 1.00 25.29 68 GLY A O 1
ATOM 525 N N . LEU A 1 91 ? 21.663 41.971 4.580 1.00 26.51 69 LEU A N 1
ATOM 526 C CA . LEU A 1 91 ? 20.845 42.268 3.405 1.00 28.11 69 LEU A CA 1
ATOM 527 C C . LEU A 1 91 ? 20.756 43.776 3.164 1.00 28.42 69 LEU A C 1
ATOM 528 O O . LEU A 1 91 ? 20.511 44.543 4.095 1.00 28.39 69 LEU A O 1
ATOM 533 N N . ASP A 1 92 ? 20.980 44.200 1.921 1.00 29.20 70 ASP A N 1
ATOM 534 C CA . ASP A 1 92 ? 20.687 45.581 1.542 1.00 30.09 70 ASP A CA 1
ATOM 535 C C . ASP A 1 92 ? 19.196 45.649 1.223 1.00 30.14 70 ASP A C 1
ATOM 536 O O . ASP A 1 92 ? 18.747 45.113 0.208 1.00 29.94 70 ASP A O 1
ATOM 541 N N . VAL A 1 93 ? 18.435 46.288 2.106 1.00 30.71 71 VAL A N 1
ATOM 542 C CA . VAL A 1 93 ? 16.976 46.289 2.008 1.00 31.46 71 VAL A CA 1
ATOM 543 C C . VAL A 1 93 ? 16.504 46.889 0.679 1.00 31.67 71 VAL A C 1
ATOM 544 O O . VAL A 1 93 ? 15.699 46.283 -0.032 1.00 31.50 71 VAL A O 1
ATOM 548 N N . LYS A 1 94 ? 17.052 48.055 0.344 1.00 31.99 72 LYS A N 1
ATOM 549 C CA . LYS A 1 94 ? 16.701 48.792 -0.867 1.00 32.43 72 LYS A CA 1
ATOM 550 C C . LYS A 1 94 ? 16.863 47.975 -2.150 1.00 32.11 72 LYS A C 1
ATOM 551 O O . LYS A 1 94 ? 15.920 47.870 -2.935 1.00 32.23 72 LYS A O 1
ATOM 557 N N . SER A 1 95 ? 18.043 47.388 -2.352 1.00 31.71 73 SER A N 1
ATOM 558 C CA . SER A 1 95 ? 18.353 46.711 -3.616 1.00 31.27 73 SER A CA 1
ATOM 559 C C . SER A 1 95 ? 17.700 45.337 -3.766 1.00 30.98 73 SER A C 1
ATOM 560 O O . SER A 1 95 ? 17.544 44.845 -4.880 1.00 31.40 73 SER A O 1
ATOM 563 N N . ASN A 1 96 ? 17.327 44.712 -2.653 1.00 30.39 74 ASN A N 1
ATOM 564 C CA . ASN A 1 96 ? 16.628 43.428 -2.711 1.00 30.19 74 ASN A CA 1
ATOM 565 C C . ASN A 1 96 ? 15.110 43.599 -2.799 1.00 30.12 74 ASN A C 1
ATOM 566 O O . ASN A 1 96 ? 14.394 42.655 -3.151 1.00 29.89 74 ASN A O 1
ATOM 571 N N . GLY A 1 97 ? 14.643 44.808 -2.482 1.00 30.25 75 GLY A N 1
ATOM 572 C CA . GLY A 1 97 ? 13.214 45.144 -2.457 1.00 30.00 75 GLY A CA 1
ATOM 573 C C . GLY A 1 97 ? 12.535 44.985 -3.798 1.00 29.90 75 GLY A C 1
ATOM 574 O O . GLY A 1 97 ? 11.372 44.586 -3.867 1.00 30.08 75 GLY A O 1
ATOM 575 N N . ALA A 1 98 ? 13.277 45.283 -4.864 1.00 29.68 76 ALA A N 1
ATOM 576 C CA . ALA A 1 98 ? 12.822 45.092 -6.234 1.00 29.35 76 ALA A CA 1
ATOM 577 C C . ALA A 1 98 ? 12.366 43.660 -6.507 1.00 29.03 76 ALA A C 1
ATOM 578 O O . ALA A 1 98 ? 11.358 43.452 -7.173 1.00 28.87 76 ALA A O 1
ATOM 580 N N . ALA A 1 99 ? 13.113 42.678 -6.002 1.00 28.14 77 ALA A N 1
ATOM 581 C CA . ALA A 1 99 ? 12.741 41.276 -6.172 1.00 27.46 77 ALA A CA 1
ATOM 582 C C . ALA A 1 99 ? 11.710 40.803 -5.136 1.00 26.82 77 ALA A C 1
ATOM 583 O O . ALA A 1 99 ? 10.809 40.028 -5.465 1.00 26.66 77 ALA A O 1
ATOM 585 N N . ILE A 1 100 ? 11.843 41.278 -3.896 1.00 26.26 78 ILE A N 1
ATOM 586 C CA . ILE A 1 100 ? 11.029 40.784 -2.777 1.00 25.62 78 ILE A CA 1
ATOM 587 C C . ILE A 1 100 ? 9.590 41.295 -2.812 1.00 25.24 78 ILE A C 1
ATOM 588 O O . ILE A 1 100 ? 8.649 40.504 -2.725 1.00 24.89 78 ILE A O 1
ATOM 593 N N . VAL A 1 101 ? 9.428 42.611 -2.934 1.00 24.91 79 VAL A N 1
ATOM 594 C CA . VAL A 1 101 ? 8.104 43.247 -2.834 1.00 24.75 79 VAL A CA 1
ATOM 595 C C . VAL A 1 101 ? 7.051 42.685 -3.818 1.00 24.35 79 VAL A C 1
ATOM 596 O O . VAL A 1 101 ? 5.930 42.390 -3.391 1.00 24.45 79 VAL A O 1
ATOM 600 N N . PRO A 1 102 ? 7.406 42.510 -5.115 1.00 24.01 80 PRO A N 1
ATOM 601 C CA . PRO A 1 102 ? 6.453 41.912 -6.073 1.00 23.53 80 PRO A CA 1
ATOM 602 C C . PRO A 1 102 ? 6.021 40.482 -5.738 1.00 22.86 80 PRO A C 1
ATOM 603 O O . PRO A 1 102 ? 4.993 40.014 -6.243 1.00 22.67 80 PRO A O 1
ATOM 607 N N . ALA A 1 103 ? 6.804 39.793 -4.910 1.00 21.84 81 ALA A N 1
ATOM 608 C CA . ALA A 1 103 ? 6.514 38.407 -4.548 1.00 21.22 81 ALA A CA 1
ATOM 609 C C . ALA A 1 103 ? 5.754 38.248 -3.230 1.00 20.84 81 ALA A C 1
ATOM 610 O O . ALA A 1 103 ? 5.387 37.129 -2.866 1.00 20.08 81 ALA A O 1
ATOM 612 N N . LEU A 1 104 ? 5.541 39.349 -2.513 1.00 20.36 82 LEU A N 1
ATOM 613 C CA . LEU A 1 104 ? 4.826 39.305 -1.236 1.00 20.25 82 LEU A CA 1
ATOM 614 C C . LEU A 1 104 ? 3.419 38.750 -1.428 1.00 20.40 82 LEU A C 1
ATOM 615 O O . LEU A 1 104 ? 2.729 39.115 -2.386 1.00 19.75 82 LEU A O 1
ATOM 620 N N . GLY A 1 105 ? 3.010 37.852 -0.540 1.00 19.39 83 GLY A N 1
ATOM 621 C CA . GLY A 1 105 ? 1.700 37.216 -0.633 1.00 19.81 83 GLY A CA 1
ATOM 622 C C . GLY A 1 105 ? 1.563 36.149 -1.709 1.00 20.08 83 GLY A C 1
ATOM 623 O O . GLY A 1 105 ? 0.466 35.654 -1.944 1.00 19.91 83 GLY A O 1
ATOM 624 N N . LYS A 1 106 ? 2.673 35.797 -2.363 1.00 20.33 84 LYS A N 1
ATOM 625 C CA . LYS A 1 106 ? 2.686 34.769 -3.408 1.00 21.09 84 LYS A CA 1
ATOM 626 C C . LYS A 1 106 ? 3.714 33.694 -3.029 1.00 21.13 84 LYS A C 1
ATOM 627 O O . LYS A 1 106 ? 4.888 33.806 -3.390 1.00 20.64 84 LYS A O 1
ATOM 633 N N . PRO A 1 107 ? 3.276 32.659 -2.285 1.00 21.72 85 PRO A N 1
ATOM 634 C CA . PRO A 1 107 ? 4.199 31.675 -1.694 1.00 21.96 85 PRO A CA 1
ATOM 635 C C . PRO A 1 107 ? 5.190 31.027 -2.671 1.00 22.50 85 PRO A C 1
ATOM 636 O O . PRO A 1 107 ? 6.377 30.945 -2.359 1.00 22.26 85 PRO A O 1
ATOM 640 N N . ASP A 1 108 ? 4.720 30.573 -3.835 1.00 22.78 86 ASP A N 1
ATOM 641 C CA . ASP A 1 108 ? 5.615 29.969 -4.823 1.00 23.38 86 ASP A CA 1
ATOM 642 C C . ASP A 1 108 ? 6.601 30.979 -5.443 1.00 22.82 86 ASP A C 1
ATOM 643 O O . ASP A 1 108 ? 7.790 30.671 -5.586 1.00 22.85 86 ASP A O 1
ATOM 648 N N . ALA A 1 109 ? 6.125 32.177 -5.788 1.00 21.79 87 ALA A N 1
ATOM 649 C CA . ALA A 1 109 ? 7.001 33.234 -6.303 1.00 20.80 87 ALA A CA 1
ATOM 650 C C . ALA A 1 109 ? 8.007 33.699 -5.242 1.00 20.49 87 ALA A C 1
ATOM 651 O O . ALA A 1 109 ? 9.169 33.981 -5.557 1.00 19.64 87 ALA A O 1
ATOM 653 N N . PHE A 1 110 ? 7.554 33.777 -3.993 1.00 19.69 88 PHE A N 1
ATOM 654 C CA . PHE A 1 110 ? 8.398 34.256 -2.900 1.00 19.55 88 PHE A CA 1
ATOM 655 C C . PHE A 1 110 ? 9.505 33.243 -2.627 1.00 19.79 88 PHE A C 1
ATOM 656 O O . PHE A 1 110 ? 10.670 33.614 -2.471 1.00 19.91 88 PHE A O 1
ATOM 664 N N . LYS A 1 111 ? 9.131 31.967 -2.591 1.00 20.10 89 LYS A N 1
ATOM 665 C CA . LYS A 1 111 ? 10.095 30.876 -2.483 1.00 20.67 89 LYS A CA 1
ATOM 666 C C . LYS A 1 111 ? 11.186 30.969 -3.555 1.00 20.82 89 LYS A C 1
ATOM 667 O O . LYS A 1 111 ? 12.370 30.876 -3.238 1.00 20.82 89 LYS A O 1
ATOM 673 N N . ALA A 1 112 ? 10.782 31.154 -4.812 1.00 20.86 90 ALA A N 1
ATOM 674 C CA . ALA A 1 112 ? 11.726 31.298 -5.920 1.00 21.02 90 ALA A CA 1
ATOM 675 C C . ALA A 1 112 ? 12.741 32.402 -5.664 1.00 20.63 90 ALA A C 1
ATOM 676 O O . ALA A 1 112 ? 13.918 32.238 -5.964 1.00 20.95 90 ALA A O 1
ATOM 678 N N . VAL A 1 113 ? 12.282 33.521 -5.113 1.00 20.42 91 VAL A N 1
ATOM 679 C CA . VAL A 1 113 ? 13.162 34.645 -4.802 1.00 20.56 91 VAL A CA 1
ATOM 680 C C . VAL A 1 113 ? 14.168 34.235 -3.729 1.00 20.68 91 VAL A C 1
ATOM 681 O O . VAL A 1 113 ? 15.385 34.412 -3.905 1.00 21.02 91 VAL A O 1
ATOM 685 N N . VAL A 1 114 ? 13.664 33.664 -2.635 1.00 20.19 92 VAL A N 1
ATOM 686 C CA . VAL A 1 114 ? 14.519 33.320 -1.494 1.00 19.78 92 VAL A CA 1
ATOM 687 C C . VAL A 1 114 ? 15.444 32.132 -1.827 1.00 19.82 92 VAL A C 1
ATOM 688 O O . VAL A 1 114 ? 16.556 32.050 -1.300 1.00 19.18 92 VAL A O 1
ATOM 692 N N . ASP A 1 115 ? 15.009 31.250 -2.734 1.00 19.99 93 ASP A N 1
ATOM 693 C CA . ASP A 1 115 ? 15.874 30.179 -3.261 1.00 20.84 93 ASP A CA 1
ATOM 694 C C . ASP A 1 115 ? 17.239 30.683 -3.742 1.00 21.01 93 ASP A C 1
ATOM 695 O O . ASP A 1 115 ? 18.258 30.016 -3.543 1.00 20.55 93 ASP A O 1
ATOM 700 N N . GLU A 1 116 ? 17.249 31.851 -4.386 1.00 21.30 94 GLU A N 1
ATOM 701 C CA . GLU A 1 116 ? 18.494 32.471 -4.851 1.00 22.21 94 GLU A CA 1
ATOM 702 C C . GLU A 1 116 ? 19.400 32.847 -3.673 1.00 21.78 94 GLU A C 1
ATOM 703 O O . GLU A 1 116 ? 20.630 32.770 -3.766 1.00 21.53 94 GLU A O 1
ATOM 717 N N . HIS A 1 118 ? 19.195 31.295 -0.623 1.00 19.73 96 HIS A N 1
ATOM 718 C CA . HIS A 1 118 ? 19.594 30.000 -0.059 1.00 19.50 96 HIS A CA 1
ATOM 719 C C . HIS A 1 118 ? 20.779 29.361 -0.790 1.00 19.47 96 HIS A C 1
ATOM 720 O O . HIS A 1 118 ? 21.534 28.595 -0.193 1.00 19.15 96 HIS A O 1
ATOM 727 N N . ALA A 1 119 ? 20.939 29.672 -2.077 1.00 19.76 97 ALA A N 1
ATOM 728 C CA . ALA A 1 119 ? 22.097 29.201 -2.844 1.00 19.44 97 ALA A CA 1
ATOM 729 C C . ALA A 1 119 ? 23.415 29.579 -2.153 1.00 19.55 97 ALA A C 1
ATOM 730 O O . ALA A 1 119 ? 24.416 28.864 -2.267 1.00 19.98 97 ALA A O 1
ATOM 732 N N . VAL A 1 120 ? 23.394 30.693 -1.427 1.00 19.27 98 VAL A N 1
ATOM 733 C CA . VAL A 1 120 ? 24.545 31.169 -0.657 1.00 19.42 98 VAL A CA 1
ATOM 734 C C . VAL A 1 120 ? 24.661 30.462 0.707 1.00 19.36 98 VAL A C 1
ATOM 735 O O . VAL A 1 120 ? 25.684 29.825 1.000 1.00 19.17 98 VAL A O 1
ATOM 739 N N . THR A 1 121 ? 23.617 30.558 1.525 1.00 18.67 99 THR A N 1
ATOM 740 C CA . THR A 1 121 ? 23.673 30.034 2.890 1.00 18.79 99 THR A CA 1
ATOM 741 C C . THR A 1 121 ? 23.727 28.514 2.914 1.00 18.47 99 THR A C 1
ATOM 742 O O . THR A 1 121 ? 24.531 27.936 3.648 1.00 18.66 99 THR A O 1
ATOM 746 N N . GLU A 1 122 ? 22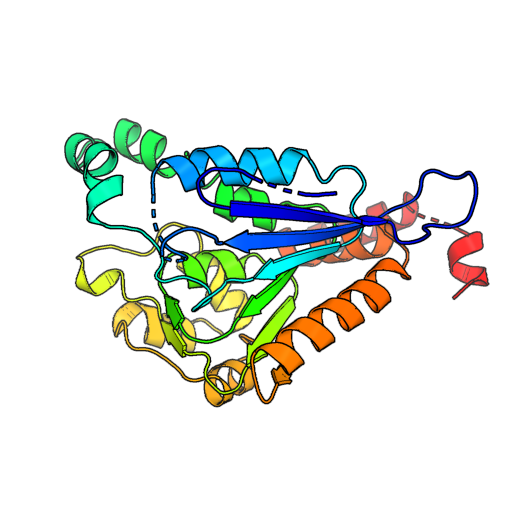.892 27.868 2.099 1.00 18.56 100 GLU A N 1
ATOM 747 C CA . GLU A 1 122 ? 22.878 26.412 2.035 1.00 18.83 100 GLU A CA 1
ATOM 748 C C . GLU A 1 122 ? 24.084 25.912 1.248 1.00 18.80 100 GLU A C 1
ATOM 749 O O . GLU A 1 122 ? 24.630 24.856 1.557 1.00 18.77 100 GLU A O 1
ATOM 755 N N . GLY A 1 123 ? 24.496 26.678 0.237 1.00 18.34 101 GLY A N 1
ATOM 756 C CA . GLY A 1 123 ? 25.692 26.341 -0.536 1.00 18.30 101 GLY A CA 1
ATOM 757 C C . GLY A 1 123 ? 26.937 26.348 0.335 1.00 17.76 101 GLY A C 1
ATOM 758 O O . GLY A 1 123 ? 27.765 25.442 0.258 1.00 17.77 101 GLY A O 1
ATOM 759 N N . LEU A 1 124 ? 27.066 27.365 1.183 1.00 17.39 102 LEU A N 1
ATOM 760 C CA . LEU A 1 124 ? 28.244 27.456 2.058 1.00 17.55 102 LEU A CA 1
ATOM 761 C C . LEU A 1 124 ? 28.262 26.298 3.053 1.00 17.56 102 LEU A C 1
ATOM 762 O O . LEU A 1 124 ? 29.300 25.657 3.271 1.00 17.05 102 LEU A O 1
ATOM 767 N N . ALA A 1 125 ? 27.094 26.021 3.626 1.00 17.58 103 ALA A N 1
ATOM 768 C CA . ALA A 1 125 ? 26.923 24.965 4.623 1.00 18.21 103 ALA A CA 1
ATOM 769 C C . ALA A 1 125 ? 27.210 23.570 4.066 1.00 18.70 103 ALA A C 1
ATOM 770 O O . ALA A 1 125 ? 27.568 22.661 4.819 1.00 18.62 103 ALA A O 1
ATOM 772 N N . ALA A 1 126 ? 27.050 23.417 2.750 1.00 18.79 104 ALA A N 1
ATOM 773 C CA . ALA A 1 126 ? 27.243 22.132 2.074 1.00 19.22 104 ALA A CA 1
ATOM 774 C C . ALA A 1 126 ? 28.671 21.890 1.577 1.00 19.50 104 ALA A C 1
ATOM 775 O O . ALA A 1 126 ? 28.987 20.783 1.138 1.00 19.53 104 ALA A O 1
ATOM 777 N N . LEU A 1 127 ? 29.525 22.914 1.636 1.00 19.94 105 LEU A N 1
ATOM 778 C CA . LEU A 1 127 ? 30.910 22.784 1.149 1.00 21.18 105 LEU A CA 1
ATOM 779 C C . LEU A 1 127 ? 31.633 21.641 1.855 1.00 21.38 105 LEU A C 1
ATOM 780 O O . LEU A 1 127 ? 31.545 21.532 3.079 1.00 21.20 105 LEU A O 1
ATOM 785 N N . PRO A 1 128 ? 32.344 20.785 1.090 1.00 21.69 106 PRO A N 1
ATOM 786 C CA . PRO A 1 128 ? 32.968 19.589 1.668 1.00 22.57 106 PRO A CA 1
ATOM 787 C C . PRO A 1 128 ? 34.167 19.852 2.600 1.00 23.40 106 PRO A C 1
ATOM 788 O O . PRO A 1 128 ? 34.515 18.989 3.422 1.00 24.58 106 PRO A O 1
ATOM 800 N N . PRO A 1 130 ? 36.627 22.431 5.404 1.00 20.21 108 PRO A N 1
ATOM 801 C CA . PRO A 1 130 ? 36.414 23.366 6.509 1.00 19.09 108 PRO A CA 1
ATOM 802 C C . PRO A 1 130 ? 36.245 24.813 6.043 1.00 18.21 108 PRO A C 1
ATOM 803 O O . PRO A 1 130 ? 37.019 25.307 5.212 1.00 17.66 108 PRO A O 1
ATOM 807 N N . VAL A 1 131 ? 35.247 25.482 6.610 1.00 16.70 109 VAL A N 1
ATOM 808 C CA . VAL A 1 131 ? 35.015 26.899 6.355 1.00 15.92 109 VAL A CA 1
ATOM 809 C C . VAL A 1 131 ? 35.226 27.670 7.649 1.00 15.05 109 VAL A C 1
ATOM 810 O O . VAL A 1 131 ? 34.612 27.353 8.668 1.00 14.74 109 VAL A O 1
ATOM 814 N N . ILE A 1 132 ? 36.118 28.658 7.602 1.00 14.56 110 ILE A N 1
ATOM 815 C CA . ILE A 1 132 ? 36.415 29.526 8.739 1.00 14.26 110 ILE A CA 1
ATOM 816 C C . ILE A 1 132 ? 35.818 30.898 8.473 1.00 14.49 110 ILE A C 1
ATOM 817 O O . ILE A 1 132 ? 36.152 31.542 7.469 1.00 14.74 110 ILE A O 1
ATOM 822 N N . ALA A 1 133 ? 34.920 31.341 9.348 1.00 14.05 111 ALA A N 1
ATOM 823 C CA . ALA A 1 133 ? 34.435 32.713 9.282 1.00 14.49 111 ALA A CA 1
ATOM 824 C C . ALA A 1 133 ? 35.280 33.548 10.229 1.00 14.71 111 ALA A C 1
ATOM 825 O O . ALA A 1 133 ? 35.397 33.218 11.411 1.00 14.83 111 ALA A O 1
ATOM 827 N N . ALA A 1 134 ? 35.891 34.606 9.699 1.00 14.95 112 ALA A N 1
ATOM 828 C CA . ALA A 1 134 ? 36.739 35.490 10.491 1.00 14.73 112 ALA A CA 1
ATOM 829 C C . ALA A 1 134 ? 36.080 36.859 10.545 1.00 15.05 112 ALA A C 1
ATOM 830 O O . ALA A 1 134 ? 36.151 37.627 9.587 1.00 15.77 112 ALA A O 1
ATOM 832 N N . VAL A 1 135 ? 35.427 37.146 11.671 1.00 14.96 113 VAL A N 1
ATOM 833 C CA . VAL A 1 135 ? 34.538 38.299 11.797 1.00 15.56 113 VAL A CA 1
ATOM 834 C C . VAL A 1 135 ? 35.179 39.444 12.588 1.00 15.88 113 VAL A C 1
ATOM 835 O O . VAL A 1 135 ? 35.602 39.251 13.724 1.00 15.38 113 VAL A O 1
ATOM 839 N N . HIS A 1 136 ? 35.249 40.628 11.984 1.00 16.26 114 HIS A N 1
ATOM 840 C CA . HIS A 1 136 ? 35.546 41.845 12.745 1.00 17.42 114 HIS A CA 1
ATOM 841 C C . HIS A 1 136 ? 34.402 42.832 12.560 1.00 17.56 114 HIS A C 1
ATOM 842 O O . HIS A 1 136 ? 33.679 42.774 11.555 1.00 17.94 114 HIS A O 1
ATOM 849 N N . GLY A 1 137 ? 34.221 43.703 13.548 1.00 18.08 115 GLY A N 1
ATOM 850 C CA . GLY A 1 137 ? 33.155 44.700 13.531 1.00 18.63 115 GLY A CA 1
ATOM 851 C C . GLY A 1 137 ? 31.779 44.060 13.415 1.00 19.14 115 GLY A C 1
ATOM 852 O O . GLY A 1 137 ? 31.542 42.959 13.917 1.00 19.20 115 GLY A O 1
ATOM 853 N N . TRP A 1 138 ? 30.884 44.734 12.707 1.00 19.20 116 TRP A N 1
ATOM 854 C CA . TRP A 1 138 ? 29.497 44.292 12.614 1.00 19.21 116 TRP A CA 1
ATOM 855 C C . TRP A 1 138 ? 29.297 43.003 11.820 1.00 18.67 116 TRP A C 1
ATOM 856 O O . TRP A 1 138 ? 29.873 42.818 10.738 1.00 18.43 116 TRP A O 1
ATOM 867 N N . CYS A 1 139 ? 28.492 42.105 12.387 1.00 17.89 117 CYS A N 1
ATOM 868 C CA . CYS A 1 139 ? 28.039 40.911 11.686 1.00 17.65 117 CYS A CA 1
ATOM 869 C C . CYS A 1 139 ? 26.529 40.819 11.922 1.00 17.53 117 CYS A C 1
ATOM 870 O O . CYS A 1 139 ? 26.088 40.362 12.973 1.00 16.95 117 CYS A O 1
ATOM 873 N N . ILE A 1 140 ? 25.755 41.290 10.945 1.00 17.53 118 ILE A N 1
ATOM 874 C CA . ILE A 1 140 ? 24.329 41.584 11.134 1.00 18.06 118 ILE A CA 1
ATOM 875 C C . ILE A 1 140 ? 23.432 40.773 10.199 1.00 17.80 118 ILE A C 1
ATOM 876 O O . ILE A 1 140 ? 23.698 40.703 8.999 1.00 18.42 118 ILE A O 1
ATOM 881 N N . GLY A 1 141 ? 22.359 40.191 10.750 1.00 17.54 119 GLY A N 1
ATOM 882 C CA . GLY A 1 141 ? 21.264 39.639 9.943 1.00 16.75 119 GLY A CA 1
ATOM 883 C C . GLY A 1 141 ? 21.697 38.481 9.069 1.00 16.75 119 GLY A C 1
ATOM 884 O O . GLY A 1 141 ? 22.101 37.432 9.577 1.00 16.49 119 GLY A O 1
ATOM 885 N N . ALA A 1 142 ? 21.656 38.679 7.752 1.00 16.14 120 ALA A N 1
ATOM 886 C CA . ALA A 1 142 ? 22.106 37.654 6.823 1.00 16.34 120 ALA A CA 1
ATOM 887 C C . ALA A 1 142 ? 23.604 37.344 7.017 1.00 16.52 120 ALA A C 1
ATOM 888 O O . ALA A 1 142 ? 24.055 36.233 6.729 1.00 16.14 120 ALA A O 1
ATOM 890 N N . GLY A 1 143 ? 24.354 38.323 7.524 1.00 16.37 121 GLY A N 1
ATOM 891 C CA . GLY A 1 143 ? 25.760 38.099 7.903 1.00 16.80 121 GLY A CA 1
ATOM 892 C C . GLY A 1 143 ? 25.909 37.033 8.982 1.00 16.77 121 GLY A C 1
ATOM 893 O O . GLY A 1 143 ? 26.748 36.132 8.878 1.00 16.41 121 GLY A O 1
ATOM 894 N N . LEU A 1 144 ? 25.098 37.147 10.029 1.00 16.55 122 LEU A N 1
ATOM 895 C CA . LEU A 1 144 ? 25.088 36.153 11.102 1.00 16.76 122 LEU A CA 1
ATOM 896 C C . LEU A 1 144 ? 24.566 34.801 10.621 1.00 16.69 122 LEU A C 1
ATOM 897 O O . LEU A 1 144 ? 25.129 33.756 10.963 1.00 16.44 122 LEU A O 1
ATOM 902 N N . GLU A 1 145 ? 23.511 34.809 9.805 1.00 17.04 123 GLU A N 1
ATOM 903 C CA . GLU A 1 145 ? 22.995 33.553 9.234 1.00 16.77 123 GLU A CA 1
ATOM 904 C C . GLU A 1 145 ? 24.059 32.838 8.397 1.00 16.35 123 GLU A C 1
ATOM 905 O O . GLU A 1 145 ? 24.181 31.614 8.446 1.00 15.77 123 GLU A O 1
ATOM 911 N N . LEU A 1 146 ? 24.850 33.611 7.657 1.00 16.00 124 LEU A N 1
ATOM 912 C CA . LEU A 1 146 ? 25.925 33.049 6.840 1.00 16.03 124 LEU A CA 1
ATOM 913 C C . LEU A 1 146 ? 26.994 32.345 7.691 1.00 15.72 124 LEU A C 1
ATOM 914 O O . LEU A 1 146 ? 27.341 31.186 7.427 1.00 16.05 124 LEU A O 1
ATOM 919 N N . ILE A 1 147 ? 27.502 33.024 8.720 1.00 15.17 125 ILE A N 1
ATOM 920 C CA . ILE A 1 147 ? 28.543 32.399 9.562 1.00 14.80 125 ILE A CA 1
ATOM 921 C C . ILE A 1 147 ? 28.017 31.193 10.352 1.00 14.65 125 ILE A C 1
ATOM 922 O O . ILE A 1 147 ? 28.790 30.318 10.735 1.00 14.73 125 ILE A O 1
ATOM 927 N N . ALA A 1 148 ? 26.701 31.143 10.566 1.00 14.48 126 ALA A N 1
ATOM 928 C CA . ALA A 1 148 ? 26.069 30.019 11.256 1.00 14.65 126 ALA A CA 1
ATOM 929 C C . ALA A 1 148 ? 26.281 28.708 10.499 1.00 14.70 126 ALA A C 1
ATOM 930 O O . ALA A 1 148 ? 26.198 27.623 11.083 1.00 14.75 126 ALA A O 1
ATOM 932 N N . GLY A 1 149 ? 26.562 28.824 9.205 1.00 14.80 127 GLY A N 1
ATOM 933 C CA . GLY A 1 149 ? 26.797 27.678 8.339 1.00 14.90 127 GLY A CA 1
ATOM 934 C C . GLY A 1 149 ? 28.266 27.323 8.194 1.00 15.44 127 GLY A C 1
ATOM 935 O O . GLY A 1 149 ? 28.589 26.264 7.652 1.00 16.04 127 GLY A O 1
ATOM 936 N N . ALA A 1 150 ? 29.157 28.196 8.678 1.00 15.21 128 ALA A N 1
ATOM 937 C CA . ALA A 1 150 ? 30.591 27.900 8.693 1.00 15.24 128 ALA A CA 1
ATOM 938 C C . ALA A 1 150 ? 30.921 26.826 9.727 1.00 15.55 128 ALA A C 1
ATOM 939 O O . ALA A 1 150 ? 30.110 26.510 10.596 1.00 15.35 128 ALA A O 1
ATOM 941 N N . ASP A 1 151 ? 32.119 26.264 9.630 1.00 15.54 129 ASP A N 1
ATOM 942 C CA . ASP A 1 151 ? 32.544 25.224 10.561 1.00 16.22 129 ASP A CA 1
ATOM 943 C C . ASP A 1 151 ? 33.165 25.778 11.839 1.00 15.72 129 ASP A C 1
ATOM 944 O O . ASP A 1 151 ? 32.921 25.257 12.927 1.00 15.56 129 ASP A O 1
ATOM 949 N N . LEU A 1 152 ? 33.974 26.822 11.686 1.00 15.25 130 LEU A N 1
ATOM 950 C CA . LEU A 1 152 ? 34.674 27.458 12.797 1.00 15.05 130 LEU A CA 1
ATOM 951 C C . LEU A 1 152 ? 34.457 28.958 12.661 1.00 14.60 130 LEU A C 1
ATOM 952 O O . LEU A 1 152 ? 34.446 29.482 11.539 1.00 14.20 130 LEU A O 1
ATOM 957 N N . ARG A 1 153 ? 34.251 29.637 13.786 1.00 13.61 131 ARG A N 1
ATOM 958 C CA . ARG A 1 153 ? 34.050 31.087 13.791 1.00 13.60 131 ARG A CA 1
ATOM 959 C C . ARG A 1 153 ? 35.063 31.722 14.742 1.00 13.72 131 ARG A C 1
ATOM 960 O O . ARG A 1 153 ? 35.193 31.301 15.900 1.00 13.47 131 ARG A O 1
ATOM 968 N N . LEU A 1 154 ? 35.785 32.709 14.224 1.00 14.13 132 LEU A N 1
ATOM 969 C CA . LEU A 1 154 ? 36.755 33.492 14.980 1.00 14.93 132 LEU A CA 1
ATOM 970 C C . LEU A 1 154 ? 36.309 34.938 14.897 1.00 15.01 132 LEU A C 1
ATOM 971 O O . LEU A 1 154 ? 35.740 35.346 13.893 1.00 14.95 132 LEU A O 1
ATOM 976 N N . CYS A 1 155 ? 36.579 35.727 15.927 1.00 15.33 133 CYS A N 1
ATOM 977 C CA . CYS A 1 155 ? 36.274 37.148 15.820 1.00 16.46 133 CYS A CA 1
ATOM 978 C C . CYS A 1 155 ? 37.298 38.011 16.536 1.00 17.08 133 CYS A C 1
ATOM 979 O O . CYS A 1 155 ? 38.133 37.502 17.280 1.00 17.18 133 CYS A O 1
ATOM 982 N N . SER A 1 156 ? 37.249 39.312 16.271 1.00 17.89 134 SER A N 1
ATOM 983 C CA . SER A 1 156 ? 38.044 40.269 17.029 1.00 18.64 134 SER A CA 1
ATOM 984 C C . SER A 1 156 ? 37.207 40.833 18.175 1.00 19.11 134 SER A C 1
ATOM 985 O O . SER A 1 156 ? 35.970 40.710 18.175 1.00 18.69 134 SER A O 1
ATOM 988 N N . GLN A 1 157 ? 37.890 41.452 19.138 1.00 19.74 135 GLN A N 1
ATOM 989 C CA . GLN A 1 157 ? 37.274 42.141 20.285 1.00 20.90 135 GLN A CA 1
ATOM 990 C C . GLN A 1 157 ? 36.126 43.078 19.927 1.00 20.32 135 GLN A C 1
ATOM 991 O O . GLN A 1 157 ? 35.212 43.257 20.723 1.00 19.71 135 GLN A O 1
ATOM 997 N N . ASP A 1 158 ? 36.221 43.720 18.764 1.00 20.32 136 ASP A N 1
ATOM 998 C CA . ASP A 1 158 ? 35.265 44.762 18.371 1.00 20.68 136 ASP A CA 1
ATOM 999 C C . ASP A 1 158 ? 34.026 44.209 17.663 1.00 19.80 136 ASP A C 1
ATOM 1000 O O . ASP A 1 158 ? 33.109 44.960 17.333 1.00 19.35 136 ASP A O 1
ATOM 1005 N N . ALA A 1 159 ? 33.997 42.895 17.444 1.00 18.97 137 ALA A N 1
ATOM 1006 C CA . ALA A 1 159 ? 32.896 42.274 16.700 1.00 18.39 137 ALA A CA 1
ATOM 1007 C C . ALA A 1 159 ? 31.572 42.383 17.460 1.00 17.85 137 ALA A C 1
ATOM 1008 O O . ALA A 1 159 ? 31.540 42.247 18.684 1.00 17.30 137 ALA A O 1
ATOM 1010 N N . ARG A 1 160 ? 30.497 42.657 16.719 1.00 17.59 138 ARG A N 1
ATOM 1011 C CA . ARG A 1 160 ? 29.142 42.724 17.272 1.00 17.37 138 ARG A CA 1
ATOM 1012 C C . ARG A 1 160 ? 28.202 41.940 16.368 1.00 17.26 138 ARG A C 1
ATOM 1013 O O . ARG A 1 160 ? 28.246 42.092 15.144 1.00 17.30 138 ARG A O 1
ATOM 1021 N N . PHE A 1 161 ? 27.362 41.104 16.975 1.00 16.77 139 PHE A N 1
ATOM 1022 C CA . PHE A 1 161 ? 26.519 40.159 16.238 1.00 16.28 139 PHE A CA 1
ATOM 1023 C C . PHE A 1 161 ? 25.052 40.424 16.539 1.00 16.41 139 PHE A C 1
ATOM 1024 O O . PHE A 1 161 ? 24.687 40.582 17.695 1.00 15.74 139 PHE A O 1
ATOM 1032 N N . SER A 1 162 ? 24.217 40.457 15.505 1.00 17.23 140 SER A N 1
ATOM 1033 C CA . SER A 1 162 ? 22.769 40.640 15.718 1.00 17.92 140 SER A CA 1
ATOM 1034 C C . SER A 1 162 ? 21.919 39.983 14.633 1.00 18.39 140 SER A C 1
ATOM 1035 O O . SER A 1 162 ? 22.393 39.727 13.518 1.00 18.12 140 SER A O 1
ATOM 1038 N N . LEU A 1 163 ? 20.658 39.714 14.981 1.00 19.25 141 LEU A N 1
ATOM 1039 C CA . LEU A 1 163 ? 19.638 39.269 14.036 1.00 20.53 141 LEU A CA 1
ATOM 1040 C C . LEU A 1 163 ? 18.447 40.213 14.133 1.00 20.55 141 LEU A C 1
ATOM 1041 O O . LEU A 1 163 ? 17.447 39.862 14.763 1.00 21.03 141 LEU A O 1
ATOM 1046 N N . PRO A 1 164 ? 18.550 41.417 13.535 1.00 21.11 142 PRO A N 1
ATOM 1047 C CA . PRO A 1 164 ? 17.521 42.442 13.708 1.00 21.24 142 PRO A CA 1
ATOM 1048 C C . PRO A 1 164 ? 16.308 42.329 12.767 1.00 21.57 142 PRO A C 1
ATOM 1049 O O . PRO A 1 164 ? 15.490 43.252 12.743 1.00 21.75 142 PRO A O 1
ATOM 1053 N N . GLU A 1 165 ? 16.192 41.223 12.028 1.00 21.64 143 GLU A N 1
ATOM 1054 C CA . GLU A 1 165 ? 15.132 41.031 11.011 1.00 22.43 143 GLU A CA 1
ATOM 1055 C C . GLU A 1 165 ? 13.723 41.337 11.537 1.00 21.91 143 GLU A C 1
ATOM 1056 O O . GLU A 1 165 ? 12.884 41.873 10.807 1.00 21.68 143 GLU A O 1
ATOM 1062 N N . VAL A 1 166 ? 13.468 40.997 12.800 1.00 21.62 144 VAL A N 1
ATOM 1063 C CA . VAL A 1 166 ? 12.161 41.255 13.422 1.00 21.48 144 VAL A CA 1
ATOM 1064 C C . VAL A 1 166 ? 11.735 42.737 13.337 1.00 21.36 144 VAL A C 1
ATOM 1065 O O . VAL A 1 166 ? 10.552 43.039 13.165 1.00 20.69 144 VAL A O 1
ATOM 1069 N N . LYS A 1 167 ? 12.704 43.649 13.421 1.00 21.03 145 LYS A N 1
ATOM 1070 C CA . LYS A 1 167 ? 12.418 45.085 13.378 1.00 21.63 145 LYS A CA 1
ATOM 1071 C C . LYS A 1 167 ? 11.837 45.526 12.029 1.00 21.14 145 LYS A C 1
ATOM 1072 O O . LYS A 1 167 ? 11.132 46.532 11.952 1.00 20.99 145 LYS A O 1
ATOM 1078 N N . LEU A 1 168 ? 12.130 44.754 10.986 1.00 20.87 146 LEU A N 1
ATOM 1079 C CA . LEU A 1 168 ? 11.619 45.009 9.640 1.00 21.15 146 LEU A CA 1
ATOM 1080 C C . LEU A 1 168 ? 10.350 44.204 9.344 1.00 20.45 146 LEU A C 1
ATOM 1081 O O . LEU A 1 168 ? 9.834 44.239 8.219 1.00 20.69 146 LEU A O 1
ATOM 1086 N N . GLY A 1 169 ? 9.850 43.490 10.351 1.00 19.66 147 GLY A N 1
ATOM 1087 C CA . GLY A 1 169 ? 8.694 42.607 10.179 1.00 18.74 147 GLY A CA 1
ATOM 1088 C C . GLY A 1 169 ? 9.075 41.306 9.495 1.00 18.20 147 GLY A C 1
ATOM 1089 O O . GLY A 1 169 ? 8.239 40.652 8.884 1.00 18.49 147 GLY A O 1
ATOM 1090 N N . ILE A 1 170 ? 10.337 40.910 9.627 1.00 17.31 148 ILE A N 1
ATOM 1091 C CA . ILE A 1 170 ? 10.852 39.707 8.965 1.00 16.86 148 ILE A CA 1
ATOM 1092 C C . ILE A 1 170 ? 11.168 38.608 9.986 1.00 16.65 148 ILE A C 1
ATOM 1093 O O . ILE A 1 170 ? 11.728 38.880 11.051 1.00 16.80 148 ILE A O 1
ATOM 1098 N N . THR A 1 171 ? 10.793 37.378 9.651 1.00 16.11 149 THR A N 1
ATOM 1099 C CA . THR A 1 171 ? 11.255 36.187 10.366 1.00 15.68 149 THR A CA 1
ATOM 1100 C C . THR A 1 171 ? 12.516 35.679 9.664 1.00 15.72 149 THR A C 1
ATOM 1101 O O . THR A 1 171 ? 12.472 35.372 8.464 1.00 15.82 149 THR A O 1
ATOM 1105 N N . ALA A 1 172 ? 13.637 35.591 10.385 1.00 15.37 150 ALA A N 1
ATOM 1106 C CA . ALA A 1 172 ? 14.896 35.206 9.733 1.00 15.66 150 ALA A CA 1
ATOM 1107 C C . ALA A 1 172 ? 14.688 33.865 9.037 1.00 15.57 150 ALA A C 1
ATOM 1108 O O . ALA A 1 172 ? 14.234 32.894 9.655 1.00 15.44 150 ALA A O 1
ATOM 1110 N N . ASP A 1 173 ? 14.966 33.830 7.736 1.00 15.79 151 ASP A N 1
ATOM 1111 C CA . ASP A 1 173 ? 14.639 32.659 6.922 1.00 16.72 151 ASP A CA 1
ATOM 1112 C C . ASP A 1 173 ? 15.782 32.229 5.986 1.00 17.11 151 ASP A C 1
ATOM 1113 O O . ASP A 1 173 ? 15.545 31.633 4.935 1.00 17.41 151 ASP A O 1
ATOM 1118 N N . LEU A 1 174 ? 17.012 32.546 6.372 1.00 17.44 152 LEU A N 1
ATOM 1119 C CA . LEU A 1 174 ? 18.184 32.107 5.622 1.00 17.65 152 LEU A CA 1
ATOM 1120 C C . LEU A 1 174 ? 18.963 31.049 6.412 1.00 17.94 152 LEU A C 1
ATOM 1121 O O . LEU A 1 174 ? 20.132 30.764 6.118 1.00 18.41 152 LEU A O 1
ATOM 1126 N N . GLY A 1 175 ? 18.304 30.446 7.401 1.00 17.19 153 GLY A N 1
ATOM 1127 C CA . GLY A 1 175 ? 18.893 29.332 8.133 1.00 16.56 153 GLY A CA 1
ATOM 1128 C C . GLY A 1 175 ? 19.373 29.632 9.541 1.00 15.96 153 GLY A C 1
ATOM 1129 O O . GLY A 1 175 ? 19.710 28.705 10.279 1.00 16.25 153 GLY A O 1
ATOM 1130 N N . GLY A 1 176 ? 19.400 30.912 9.921 1.00 15.26 154 GLY A N 1
ATOM 1131 C CA . GLY A 1 176 ? 19.783 31.318 11.285 1.00 14.59 154 GLY A CA 1
ATOM 1132 C C . GLY A 1 176 ? 18.927 30.702 12.393 1.00 14.24 154 GLY A C 1
ATOM 1133 O O . GLY A 1 176 ? 19.441 30.270 13.429 1.00 12.87 154 GLY A O 1
ATOM 1134 N N . LEU A 1 177 ? 17.617 30.636 12.174 1.00 13.42 155 LEU A N 1
ATOM 1135 C CA . LEU A 1 177 ? 16.728 30.100 13.208 1.00 13.48 155 LEU A CA 1
ATOM 1136 C C . LEU A 1 177 ? 16.847 28.585 13.343 1.00 13.63 155 LEU A C 1
ATOM 1137 O O . LEU A 1 177 ? 16.478 28.014 14.374 1.00 14.44 155 LEU A O 1
ATOM 1142 N N . GLN A 1 178 ? 17.359 27.941 12.300 1.00 13.15 156 GLN A N 1
ATOM 1143 C CA . GLN A 1 178 ? 17.600 26.496 12.306 1.00 13.59 156 GLN A CA 1
ATOM 1144 C C . GLN A 1 178 ? 19.016 26.135 12.793 1.00 13.20 156 GLN A C 1
ATOM 1145 O O . GLN A 1 178 ? 19.186 25.175 13.556 1.00 13.41 156 GLN A O 1
ATOM 1151 N N . ARG A 1 179 ? 20.014 26.913 12.371 1.00 11.87 157 ARG A N 1
ATOM 1152 C CA . ARG A 1 179 ? 21.427 26.620 12.675 1.00 12.06 157 ARG A CA 1
ATOM 1153 C C . ARG A 1 179 ? 21.900 27.148 14.020 1.00 11.93 157 ARG A C 1
ATOM 1154 O O . ARG A 1 179 ? 22.631 26.450 14.742 1.00 11.92 157 ARG A O 1
ATOM 1162 N N . LEU A 1 180 ? 21.522 28.383 14.345 1.00 11.25 158 LEU A N 1
ATOM 1163 C CA . LEU A 1 180 ? 22.002 29.003 15.592 1.00 11.74 158 LEU A CA 1
ATOM 1164 C C . LEU A 1 180 ? 21.709 28.212 16.888 1.00 11.71 158 LEU A C 1
ATOM 1165 O O . LEU A 1 180 ? 22.575 28.137 17.758 1.00 11.66 158 LEU A O 1
ATOM 1170 N N . PRO A 1 181 ? 20.509 27.604 17.020 1.00 12.16 159 PRO A N 1
ATOM 1171 C CA . PRO A 1 181 ? 20.280 26.827 18.252 1.00 12.45 159 PRO A CA 1
ATOM 1172 C C . PRO A 1 181 ? 21.248 25.663 18.450 1.00 13.24 159 PRO A C 1
ATOM 1173 O O . PRO A 1 181 ? 21.522 25.289 19.589 1.00 13.51 159 PRO A O 1
ATOM 1177 N N . HIS A 1 182 ? 21.773 25.095 17.366 1.00 13.46 160 HIS A N 1
ATOM 1178 C CA . HIS A 1 182 ? 22.809 24.056 17.490 1.00 14.44 160 HIS A CA 1
ATOM 1179 C C . HIS A 1 182 ? 24.137 24.598 18.030 1.00 14.37 160 HIS A C 1
ATOM 1180 O O . HIS A 1 182 ? 24.929 23.854 18.607 1.00 14.62 160 HIS A O 1
ATOM 1187 N N . LEU A 1 183 ? 24.367 25.893 17.838 1.00 14.07 161 LEU A N 1
ATOM 1188 C CA . LEU A 1 183 ? 25.623 26.518 18.215 1.00 14.18 161 LEU A CA 1
ATOM 1189 C C . LEU A 1 183 ? 25.574 27.120 19.622 1.00 14.21 161 LEU A C 1
ATOM 1190 O O . LEU A 1 183 ? 26.525 26.955 20.394 1.00 14.45 161 LEU A O 1
ATOM 1195 N N . ILE A 1 184 ? 24.474 27.801 19.947 1.00 13.55 162 ILE A N 1
ATOM 1196 C CA . ILE A 1 184 ? 24.369 28.609 21.183 1.00 13.80 162 ILE A CA 1
ATOM 1197 C C . ILE A 1 184 ? 23.182 28.251 22.081 1.00 13.93 162 ILE A C 1
ATOM 1198 O O . ILE A 1 184 ? 23.030 28.807 23.179 1.00 14.07 162 ILE A O 1
ATOM 1203 N N . GLY A 1 185 ? 22.342 27.336 21.605 1.00 14.14 163 GLY A N 1
ATOM 1204 C CA . GLY A 1 185 ? 21.163 26.921 22.345 1.00 14.18 163 GLY A CA 1
ATOM 1205 C C . GLY A 1 185 ? 19.939 27.703 21.904 1.00 14.22 163 GLY A C 1
ATOM 1206 O O . GLY A 1 185 ? 20.040 28.815 21.373 1.00 13.94 163 GLY A O 1
ATOM 1207 N N . ARG A 1 186 ? 18.772 27.118 22.127 1.00 13.86 164 ARG A N 1
ATOM 1208 C CA . ARG A 1 186 ? 17.520 27.741 21.703 1.00 14.02 164 ARG A CA 1
ATOM 1209 C C . ARG A 1 186 ? 17.200 29.031 22.449 1.00 13.37 164 ARG A C 1
ATOM 1210 O O . ARG A 1 186 ? 16.726 29.978 21.844 1.00 13.59 164 ARG A O 1
ATOM 1218 N N . GLY A 1 187 ? 17.463 29.076 23.757 1.00 13.53 165 GLY A N 1
ATOM 1219 C CA . GLY A 1 187 ? 17.098 30.251 24.556 1.00 13.02 165 GLY A CA 1
ATOM 1220 C C . GLY A 1 187 ? 17.898 31.475 24.128 1.00 13.27 165 GLY A C 1
ATOM 1221 O O . GLY A 1 187 ? 17.366 32.576 24.006 1.00 12.37 165 GLY A O 1
ATOM 1222 N N . ARG A 1 188 ? 19.187 31.268 23.901 1.00 12.92 166 ARG A N 1
ATOM 1223 C CA . ARG A 1 188 ? 20.064 32.349 23.481 1.00 13.26 166 ARG A CA 1
ATOM 1224 C C . ARG A 1 188 ? 19.751 32.825 22.061 1.00 13.34 166 ARG A C 1
ATOM 1225 O O . ARG A 1 188 ? 19.806 34.026 21.775 1.00 13.86 166 ARG A O 1
ATOM 1233 N N . THR A 1 189 ? 19.392 31.893 21.183 1.00 13.70 167 THR A N 1
ATOM 1234 C CA . THR A 1 189 ? 18.927 32.256 19.840 1.00 13.22 167 THR A CA 1
ATOM 1235 C C . THR A 1 189 ? 17.645 33.092 19.935 1.00 13.45 167 THR A C 1
ATOM 1236 O O . THR A 1 189 ? 17.489 34.092 19.221 1.00 12.90 167 THR A O 1
ATOM 1240 N N . ALA A 1 190 ? 16.729 32.677 20.809 1.00 13.57 168 ALA A N 1
ATOM 1241 C CA . ALA A 1 190 ? 15.478 33.421 21.018 1.00 14.28 168 ALA A CA 1
ATOM 1242 C C . ALA A 1 190 ? 15.749 34.850 21.489 1.00 14.44 168 ALA A C 1
ATOM 1243 O O . ALA A 1 190 ? 15.084 35.786 21.039 1.00 13.90 168 ALA A O 1
ATOM 1245 N N . HIS A 1 191 ? 16.714 35.014 22.398 1.00 14.88 169 HIS A N 1
ATOM 1246 C CA . HIS A 1 191 ? 17.160 36.357 22.786 1.00 15.63 169 HIS A CA 1
ATOM 1247 C C . HIS A 1 191 ? 17.539 37.225 21.575 1.00 15.50 169 HIS A C 1
ATOM 1248 O O . HIS A 1 191 ? 17.051 38.351 21.429 1.00 15.73 169 HIS A O 1
ATOM 1255 N N . LEU A 1 192 ? 18.431 36.722 20.731 1.00 15.59 170 LEU A N 1
ATOM 1256 C CA . LEU A 1 192 ? 18.875 37.485 19.554 1.00 15.58 170 LEU A CA 1
ATOM 1257 C C . LEU A 1 192 ? 17.707 37.776 18.609 1.00 15.51 170 LEU A C 1
ATOM 1258 O O . LEU A 1 192 ? 17.490 38.921 18.191 1.00 15.41 170 LEU A O 1
ATOM 1263 N N . ALA A 1 193 ? 16.958 36.729 18.294 1.00 15.10 171 ALA A N 1
ATOM 1264 C CA . ALA A 1 193 ? 15.931 36.783 17.251 1.00 15.03 171 ALA A CA 1
ATOM 1265 C C . ALA A 1 193 ? 14.692 37.588 17.650 1.00 15.22 171 ALA A C 1
ATOM 1266 O O . ALA A 1 193 ? 14.118 38.302 16.818 1.00 15.46 171 ALA A O 1
ATOM 1268 N N . LEU A 1 194 ? 14.281 37.484 18.913 1.00 15.26 172 LEU A N 1
ATOM 1269 C CA . LEU A 1 194 ? 13.091 38.209 19.381 1.00 15.68 172 LEU A CA 1
ATOM 1270 C C . LEU A 1 194 ? 13.361 39.660 19.757 1.00 16.09 172 LEU A C 1
ATOM 1271 O O . LEU A 1 194 ? 12.527 40.530 19.483 1.00 15.82 172 LEU A O 1
ATOM 1276 N N . THR A 1 195 ? 14.506 39.932 20.382 1.00 16.29 173 THR A N 1
ATOM 1277 C CA . THR A 1 195 ? 14.818 41.312 20.754 1.00 17.04 173 THR A CA 1
ATOM 1278 C C . THR A 1 195 ? 15.464 42.084 19.602 1.00 17.86 173 THR A C 1
ATOM 1279 O O . THR A 1 195 ? 15.323 43.303 19.521 1.00 17.80 173 THR A O 1
ATOM 1283 N N . GLY A 1 196 ? 16.162 41.373 18.719 1.00 18.45 174 GLY A N 1
ATOM 1284 C CA . GLY A 1 196 ? 16.875 42.003 17.616 1.00 19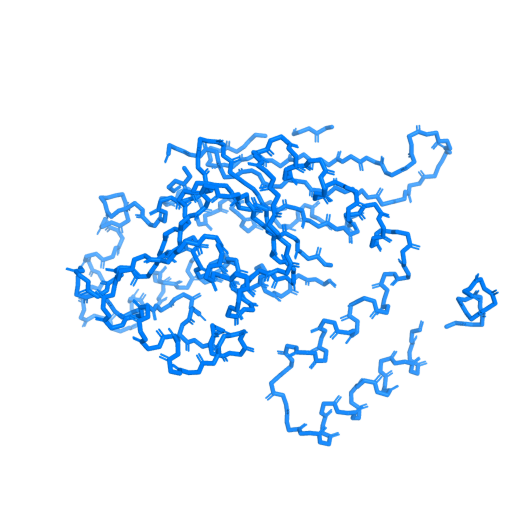.51 174 GLY A CA 1
ATOM 1285 C C . GLY A 1 196 ? 18.122 42.765 18.028 1.00 20.23 174 GLY A C 1
ATOM 1286 O O . GLY A 1 196 ? 18.739 43.437 17.196 1.00 21.05 174 GLY A O 1
ATOM 1287 N N . GLU A 1 197 ? 18.511 42.661 19.297 1.00 20.35 175 GLU A N 1
ATOM 1288 C CA . GLU A 1 197 ? 19.658 43.416 19.781 1.00 20.97 175 GLU A CA 1
ATOM 1289 C C . GLU A 1 197 ? 20.984 42.649 19.693 1.00 20.13 175 GLU A C 1
ATOM 1290 O O . GLU A 1 197 ? 21.014 41.418 19.681 1.00 19.23 175 GLU A O 1
ATOM 1296 N N . ALA A 1 198 ? 22.071 43.410 19.637 1.00 19.29 176 ALA A N 1
ATOM 1297 C CA . ALA A 1 198 ? 23.400 42.883 19.360 1.00 18.31 176 ALA A CA 1
ATOM 1298 C C . ALA A 1 198 ? 24.069 42.302 20.595 1.00 17.71 176 ALA A C 1
ATOM 1299 O O . ALA A 1 198 ? 23.770 42.714 21.719 1.00 17.43 176 ALA A O 1
ATOM 1301 N N . ILE A 1 199 ? 24.961 41.331 20.381 1.00 16.40 177 ILE A N 1
ATOM 1302 C CA . ILE A 1 199 ? 25.858 40.858 21.443 1.00 16.41 177 ILE A CA 1
ATOM 1303 C C . ILE A 1 199 ? 27.315 41.133 21.072 1.00 16.19 177 ILE A C 1
ATOM 1304 O O . ILE A 1 199 ? 27.650 41.216 19.890 1.00 15.95 177 ILE A O 1
ATOM 1309 N N . ASP A 1 200 ? 28.168 41.287 22.083 1.00 16.52 178 ASP A N 1
ATOM 1310 C CA . ASP A 1 200 ? 29.582 41.596 21.844 1.00 16.80 178 ASP A CA 1
ATOM 1311 C C . ASP A 1 200 ? 30.431 40.326 21.689 1.00 16.65 178 ASP A C 1
ATOM 1312 O O . ASP A 1 200 ? 29.922 39.214 21.846 1.00 16.21 178 ASP A O 1
ATOM 1317 N N . ALA A 1 201 ? 31.712 40.500 21.373 1.00 16.25 179 ALA A N 1
ATOM 1318 C CA . ALA A 1 201 ? 32.625 39.379 21.160 1.00 16.17 179 ALA A CA 1
ATOM 1319 C C . ALA A 1 201 ? 32.778 38.489 22.396 1.00 15.57 179 ALA A C 1
ATOM 1320 O O . ALA A 1 201 ? 32.742 37.259 22.287 1.00 15.39 179 ALA A O 1
ATOM 1322 N N . ALA A 1 202 ? 32.939 39.099 23.570 1.00 15.51 180 ALA A N 1
ATOM 1323 C CA . ALA A 1 202 ? 33.068 38.321 24.807 1.00 15.29 180 ALA A CA 1
ATOM 1324 C C . ALA A 1 202 ? 31.837 37.422 25.026 1.00 15.24 180 ALA A C 1
ATOM 1325 O O . ALA A 1 202 ? 31.968 36.272 25.418 1.00 14.42 180 ALA A O 1
ATOM 1327 N N . THR A 1 203 ? 30.651 37.955 24.755 1.00 14.77 181 THR A N 1
ATOM 1328 C CA . THR A 1 203 ? 29.406 37.200 24.939 1.00 14.69 181 THR A CA 1
ATOM 1329 C C . THR A 1 203 ? 29.310 36.067 23.917 1.00 14.83 181 THR A C 1
ATOM 1330 O O . THR A 1 203 ? 28.965 34.935 24.269 1.00 14.91 181 THR A O 1
ATOM 1334 N N . ALA A 1 204 ? 29.633 36.381 22.662 1.00 14.69 182 ALA A N 1
ATOM 1335 C CA . ALA A 1 204 ? 29.671 35.384 21.590 1.00 14.46 182 ALA A CA 1
ATOM 1336 C C . ALA A 1 204 ? 30.561 34.185 21.953 1.00 14.45 182 ALA A C 1
ATOM 1337 O O . ALA A 1 204 ? 30.194 33.036 21.688 1.00 13.96 182 ALA A O 1
ATOM 1339 N N . GLU A 1 205 ? 31.725 34.459 22.546 1.00 14.44 183 GLU A N 1
ATOM 1340 C CA . GLU A 1 205 ? 32.632 33.377 22.962 1.00 14.92 183 GLU A CA 1
ATOM 1341 C C . GLU A 1 205 ? 32.043 32.584 24.115 1.00 14.57 183 GLU A C 1
ATOM 1342 O O . GLU A 1 205 ? 32.078 31.360 24.085 1.00 14.45 183 GLU A O 1
ATOM 1348 N N . ARG A 1 206 ? 31.5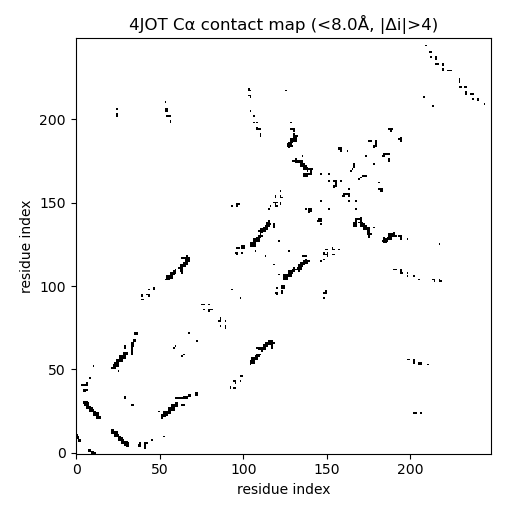02 33.273 25.121 1.00 14.59 184 ARG A N 1
ATOM 1349 C CA . ARG A 1 206 ? 30.838 32.583 26.230 1.00 15.32 184 ARG A CA 1
ATOM 1350 C C . ARG A 1 206 ? 29.718 31.674 25.717 1.00 14.99 184 ARG A C 1
ATOM 1351 O O . ARG A 1 206 ? 29.563 30.544 26.184 1.00 14.63 184 ARG A O 1
ATOM 1359 N N . TRP A 1 207 ? 28.973 32.162 24.729 1.00 14.49 185 TRP A N 1
ATOM 1360 C CA . TRP A 1 207 ? 27.809 31.435 24.230 1.00 14.48 185 TRP A CA 1
ATOM 1361 C C . TRP A 1 207 ? 28.171 30.290 23.282 1.00 14.11 185 TRP A C 1
ATOM 1362 O O . TRP A 1 207 ? 27.348 29.417 23.021 1.00 14.91 185 TRP A O 1
ATOM 1373 N N . GLY A 1 208 ? 29.402 30.291 22.788 1.00 14.22 186 GLY A N 1
ATOM 1374 C CA . GLY A 1 208 ? 29.855 29.265 21.855 1.00 13.77 186 GLY A CA 1
ATOM 1375 C C . GLY A 1 208 ? 29.653 29.623 20.393 1.00 13.28 186 GLY A C 1
ATOM 1376 O O . GLY A 1 208 ? 29.872 28.783 19.520 1.00 13.32 186 GLY A O 1
ATOM 1377 N N . LEU A 1 209 ? 29.242 30.863 20.109 1.00 13.19 187 LEU A N 1
ATOM 1378 C CA . LEU A 1 209 ? 29.124 31.313 18.713 1.00 12.95 187 LEU A CA 1
ATOM 1379 C C . LEU A 1 209 ? 30.506 31.415 18.055 1.00 13.17 187 LEU A C 1
ATOM 1380 O O . LEU A 1 209 ? 30.656 31.126 16.867 1.00 13.10 187 LEU A O 1
ATOM 1385 N N . VAL A 1 210 ? 31.511 31.822 18.830 1.00 13.22 188 VAL A N 1
ATOM 1386 C CA . VAL A 1 210 ? 32.895 31.802 18.352 1.00 13.49 188 VAL A CA 1
ATOM 1387 C C . VAL A 1 210 ? 33.742 30.985 19.324 1.00 13.86 188 VAL A C 1
ATOM 1388 O O . VAL A 1 210 ? 33.360 30.806 20.483 1.00 13.86 188 VAL A O 1
ATOM 1392 N N . THR A 1 211 ? 34.882 30.490 18.853 1.00 14.53 189 THR A N 1
ATOM 1393 C CA . THR A 1 211 ? 35.776 29.695 19.712 1.00 15.26 189 THR A CA 1
ATOM 1394 C C . THR A 1 211 ? 37.111 30.397 19.997 1.00 16.11 189 THR A C 1
ATOM 1395 O O . THR A 1 211 ? 37.945 29.884 20.754 1.00 16.24 189 THR A O 1
ATOM 1399 N N . GLU A 1 212 ? 37.297 31.579 19.411 1.00 16.46 190 GLU A N 1
ATOM 1400 C CA . GLU A 1 212 ? 38.447 32.425 19.741 1.00 17.25 190 GLU A CA 1
ATOM 1401 C C . GLU A 1 212 ? 38.136 33.902 19.493 1.00 17.29 190 GLU A C 1
ATOM 1402 O O . GLU A 1 212 ? 37.452 34.245 18.523 1.00 16.30 190 GLU A O 1
ATOM 1408 N N . VAL A 1 213 ? 38.635 34.761 20.383 1.00 16.84 191 VAL A N 1
ATOM 1409 C CA . VAL A 1 213 ? 38.527 36.211 20.221 1.00 17.03 191 VAL A CA 1
ATOM 1410 C C . VAL A 1 213 ? 39.940 36.776 20.193 1.00 17.42 191 VAL A C 1
ATOM 1411 O O . VAL A 1 213 ? 40.738 36.501 21.085 1.00 17.38 191 VAL A O 1
ATOM 1415 N N . LEU A 1 214 ? 40.243 37.528 19.143 1.00 17.80 192 LEU A N 1
ATOM 1416 C CA . LEU A 1 214 ? 41.570 38.111 18.946 1.00 18.87 192 LEU A CA 1
ATOM 1417 C C . LEU A 1 214 ? 41.522 39.627 19.162 1.00 19.44 192 LEU A C 1
ATOM 1418 O O . LEU A 1 214 ? 40.442 40.217 19.098 1.00 18.39 192 LEU A O 1
ATOM 1423 N N . PRO A 1 215 ? 42.690 40.261 19.443 1.00 20.39 193 PRO A N 1
ATOM 1424 C CA . PRO A 1 215 ? 42.730 41.692 19.784 1.00 21.13 193 PRO A CA 1
ATOM 1425 C C . PRO A 1 215 ? 42.180 42.643 18.720 1.00 21.52 193 PRO A C 1
ATOM 1426 O O . PRO A 1 215 ? 41.541 43.641 19.054 1.00 21.41 193 PRO A O 1
ATOM 1430 N N . ASP A 1 216 ? 42.442 42.352 17.452 1.00 22.13 194 ASP A N 1
ATOM 1431 C CA . ASP A 1 216 ? 42.097 43.274 16.374 1.00 22.81 194 ASP A CA 1
ATOM 1432 C C . ASP A 1 216 ? 42.027 42.540 15.047 1.00 22.79 194 ASP A C 1
ATOM 1433 O O . ASP A 1 216 ? 42.388 41.368 14.965 1.00 22.28 194 ASP A O 1
ATOM 1438 N N . GLN A 1 217 ? 41.580 43.255 14.017 1.00 22.92 195 GLN A N 1
ATOM 1439 C CA . GLN A 1 217 ? 41.387 42.717 12.670 1.00 23.50 195 GLN A CA 1
ATOM 1440 C C . GLN A 1 217 ? 42.631 42.032 12.094 1.00 23.17 195 GLN A C 1
ATOM 1441 O O . GLN A 1 217 ? 42.536 40.944 11.518 1.00 22.29 195 GLN A O 1
ATOM 1447 N N . ASP A 1 218 ? 43.794 42.672 12.226 1.00 22.90 196 ASP A N 1
ATOM 1448 C CA . ASP A 1 218 ? 45.033 42.079 11.705 1.00 22.84 196 ASP A CA 1
ATOM 1449 C C . ASP A 1 218 ? 45.392 40.770 12.422 1.00 21.57 196 ASP A C 1
ATOM 1450 O O . ASP A 1 218 ? 45.784 39.798 11.780 1.00 21.37 196 ASP A O 1
ATOM 1455 N N . ALA A 1 219 ? 45.260 40.757 13.746 1.00 20.66 197 ALA A N 1
ATOM 1456 C CA . ALA A 1 219 ? 45.480 39.553 14.546 1.00 19.66 197 ALA A CA 1
ATOM 1457 C C . ALA A 1 219 ? 44.472 38.451 14.149 1.00 19.23 197 ALA A C 1
ATOM 1458 O O . ALA A 1 219 ? 44.831 37.271 14.015 1.00 18.25 197 ALA A O 1
ATOM 1460 N N . LEU A 1 220 ? 43.217 38.860 13.953 1.00 18.63 198 LEU A N 1
ATOM 1461 C CA . LEU A 1 220 ? 42.163 37.960 13.471 1.00 18.40 198 LEU A CA 1
ATOM 1462 C C . LEU A 1 220 ? 42.530 37.302 12.146 1.00 18.25 198 LEU A C 1
ATOM 1463 O O . LEU A 1 220 ? 42.494 36.078 12.034 1.00 17.61 198 LEU A O 1
ATOM 1468 N N . PHE A 1 221 ? 42.873 38.114 11.145 1.00 18.27 199 PHE A N 1
ATOM 1469 C CA . PHE A 1 221 ? 43.185 37.583 9.820 1.00 19.19 199 PHE A CA 1
ATOM 1470 C C . PHE A 1 221 ? 44.416 36.674 9.843 1.00 19.23 199 PHE A C 1
ATOM 1471 O O . PHE A 1 221 ? 44.439 35.651 9.171 1.00 18.95 199 PHE A O 1
ATOM 1479 N N . ALA A 1 222 ? 45.423 37.046 10.632 1.00 19.60 200 ALA A N 1
ATOM 1480 C CA . ALA A 1 222 ? 46.638 36.231 10.778 1.00 19.82 200 ALA A CA 1
ATOM 1481 C C . ALA A 1 222 ? 46.326 34.859 11.381 1.00 19.35 200 ALA A C 1
ATOM 1482 O O . ALA A 1 222 ? 46.809 33.823 10.896 1.00 19.60 200 ALA A O 1
ATOM 1484 N N . ARG A 1 223 ? 45.514 34.861 12.433 1.00 19.00 201 ARG A N 1
ATOM 1485 C CA . ARG A 1 223 ? 45.101 33.625 13.106 1.00 19.00 201 ARG A CA 1
ATOM 1486 C C . ARG A 1 223 ? 44.261 32.715 12.192 1.00 18.54 201 ARG A C 1
ATOM 1487 O O . ARG A 1 223 ? 44.431 31.484 12.203 1.00 18.13 201 ARG A O 1
ATOM 1495 N N . ALA A 1 224 ? 43.352 33.321 11.424 1.00 18.22 202 ALA A N 1
ATOM 1496 C CA . ALA A 1 224 ? 42.541 32.581 10.449 1.00 18.40 202 ALA A CA 1
ATOM 1497 C C . ALA A 1 224 ? 43.434 31.877 9.429 1.00 18.50 202 ALA A C 1
ATOM 1498 O O . ALA A 1 224 ? 43.207 30.701 9.114 1.00 18.17 202 ALA A O 1
ATOM 1500 N N . GLU A 1 225 ? 44.453 32.592 8.940 1.00 18.55 203 GLU A N 1
ATOM 1501 C CA . GLU A 1 225 ? 45.440 32.020 8.011 1.00 19.38 203 GLU A CA 1
ATOM 1502 C C . GLU A 1 225 ? 46.176 30.838 8.632 1.00 18.87 203 GLU A C 1
ATOM 1503 O O . GLU A 1 225 ? 46.393 29.821 7.973 1.00 19.15 203 GLU A O 1
ATOM 1509 N N . ALA A 1 226 ? 46.555 30.979 9.902 1.00 18.22 204 ALA A N 1
ATOM 1510 C CA . ALA A 1 226 ? 47.314 29.956 10.611 1.00 18.18 204 ALA A CA 1
ATOM 1511 C C . ALA A 1 226 ? 46.450 28.725 10.849 1.00 17.66 204 ALA A C 1
ATOM 1512 O O . ALA A 1 226 ? 46.893 27.600 10.647 1.00 17.45 204 ALA A O 1
ATOM 1514 N N . LEU A 1 227 ? 45.203 28.956 11.259 1.00 17.37 205 LEU A N 1
ATOM 1515 C CA . LEU A 1 227 ? 44.255 27.874 11.479 1.00 17.38 205 LEU A CA 1
ATOM 1516 C C . LEU A 1 227 ? 43.993 27.122 10.173 1.00 17.43 205 LEU A C 1
ATOM 1517 O O . LEU A 1 227 ? 43.919 25.892 10.173 1.00 17.16 205 LEU A O 1
ATOM 1522 N N . ALA A 1 228 ? 43.859 27.867 9.072 1.00 17.49 206 ALA A N 1
ATOM 1523 C CA . ALA A 1 228 ? 43.700 27.263 7.748 1.00 18.17 206 ALA A CA 1
ATOM 1524 C C . ALA A 1 228 ? 44.904 26.384 7.391 1.00 18.55 206 ALA A C 1
ATOM 1525 O O . ALA A 1 228 ? 44.726 25.273 6.902 1.00 18.52 206 ALA A O 1
ATOM 1527 N N . GLU A 1 229 ? 46.119 26.872 7.656 1.00 19.18 207 GLU A N 1
ATOM 1528 C CA . GLU A 1 229 ? 47.340 26.082 7.420 1.00 20.20 207 GLU A CA 1
ATOM 1529 C C . GLU A 1 229 ? 47.339 24.768 8.202 1.00 19.67 207 GLU A C 1
ATOM 1530 O O . GLU A 1 229 ? 47.726 23.724 7.671 1.00 19.51 207 GLU A O 1
ATOM 1536 N N . HIS A 1 230 ? 46.891 24.828 9.454 1.00 19.47 208 HIS A N 1
ATOM 1537 C CA . HIS A 1 230 ? 46.779 23.660 10.321 1.00 19.51 208 HIS A CA 1
ATOM 1538 C C . HIS A 1 230 ? 45.806 22.619 9.754 1.00 19.35 208 HIS A C 1
ATOM 1539 O O . HIS A 1 230 ? 46.128 21.428 9.683 1.00 19.03 208 HIS A O 1
ATOM 1546 N N . LEU A 1 231 ? 44.613 23.077 9.375 1.00 18.94 209 LEU A N 1
ATOM 1547 C CA . LEU A 1 231 ? 43.582 22.209 8.821 1.00 19.25 209 LEU A CA 1
ATOM 1548 C C . LEU A 1 231 ? 43.985 21.625 7.465 1.00 19.56 209 LEU A C 1
ATOM 1549 O O . LEU A 1 231 ? 43.724 20.455 7.198 1.00 19.74 209 LEU A O 1
ATOM 1554 N N . ALA A 1 232 ? 44.621 22.442 6.624 1.00 19.95 210 ALA A N 1
ATOM 1555 C CA . ALA A 1 232 ? 45.073 21.999 5.301 1.00 20.69 210 ALA A CA 1
ATOM 1556 C C . ALA A 1 232 ? 46.139 20.900 5.401 1.00 21.08 210 ALA A C 1
ATOM 1557 O O . ALA A 1 232 ? 46.279 20.080 4.492 1.00 21.79 210 ALA A O 1
ATOM 1559 N N . ALA A 1 233 ? 46.876 20.881 6.513 1.00 21.74 211 ALA A N 1
ATOM 1560 C CA . ALA A 1 233 ? 47.845 19.811 6.801 1.00 21.73 211 ALA A CA 1
ATOM 1561 C C . ALA A 1 233 ? 47.186 18.474 7.178 1.00 21.84 211 ALA A C 1
ATOM 1562 O O . ALA A 1 233 ? 47.848 17.430 7.164 1.00 22.14 211 ALA A O 1
ATOM 1564 N N . LEU A 1 234 ? 45.897 18.505 7.518 1.00 20.83 212 LEU A N 1
ATOM 1565 C CA . LEU A 1 234 ? 45.173 17.298 7.933 1.00 20.71 212 LEU A CA 1
ATOM 1566 C C . LEU A 1 234 ? 44.545 16.576 6.736 1.00 20.58 212 LEU A C 1
ATOM 1567 O O . LEU A 1 234 ? 44.296 17.204 5.703 1.00 20.15 212 LEU A O 1
ATOM 1572 N N . PRO A 1 235 ? 44.309 15.249 6.860 1.00 20.38 213 PRO A N 1
ATOM 1573 C CA . PRO A 1 235 ? 43.678 14.484 5.779 1.00 20.27 213 PRO A CA 1
ATOM 1574 C C . PRO A 1 235 ? 42.310 15.056 5.392 1.00 20.13 213 PRO A C 1
ATOM 1575 O O . PRO A 1 235 ? 41.409 15.164 6.246 1.00 19.35 213 PRO A O 1
ATOM 1579 N N . ALA A 1 236 ? 42.170 15.426 4.117 1.00 19.46 214 ALA A N 1
ATOM 1580 C CA . ALA A 1 236 ? 40.970 16.105 3.617 1.00 19.28 214 ALA A CA 1
ATOM 1581 C C . ALA A 1 236 ? 39.667 15.322 3.823 1.00 18.82 214 ALA A C 1
ATOM 1582 O O . ALA A 1 236 ? 38.641 15.903 4.187 1.00 18.68 214 ALA A O 1
ATOM 1584 N N . LYS A 1 237 ? 39.705 14.011 3.596 1.00 18.07 215 LYS A N 1
ATOM 1585 C CA . LYS A 1 237 ? 38.491 13.201 3.672 1.00 17.57 215 LYS A CA 1
ATOM 1586 C C . LYS A 1 237 ? 38.008 12.956 5.110 1.00 16.97 215 LYS A C 1
ATOM 1587 O O . LYS A 1 237 ? 36.811 12.777 5.334 1.00 16.32 215 LYS A O 1
ATOM 1593 N N . ALA A 1 238 ? 38.928 12.968 6.075 1.00 16.70 216 ALA A N 1
ATOM 1594 C CA . ALA A 1 238 ? 38.541 12.871 7.488 1.00 16.52 216 ALA A CA 1
ATOM 1595 C C . ALA A 1 238 ? 37.833 14.143 7.943 1.00 16.40 216 ALA A C 1
ATOM 1596 O O . ALA A 1 238 ? 36.839 14.080 8.677 1.00 16.48 216 ALA A O 1
ATOM 1598 N N . LEU A 1 239 ? 38.337 15.292 7.504 1.00 16.04 217 LEU A N 1
ATOM 1599 C CA . LEU A 1 239 ? 37.660 16.566 7.753 1.00 16.14 217 LEU A CA 1
ATOM 1600 C C . LEU A 1 239 ? 36.267 16.582 7.135 1.00 15.55 217 LEU A C 1
ATOM 1601 O O . LEU A 1 239 ? 35.320 17.032 7.770 1.00 15.60 217 LEU A O 1
ATOM 1606 N N . GLU A 1 240 ? 36.151 16.088 5.900 1.00 15.34 218 GLU A N 1
ATOM 1607 C CA . GLU A 1 240 ? 34.864 16.041 5.205 1.00 15.15 218 GLU A CA 1
ATOM 1608 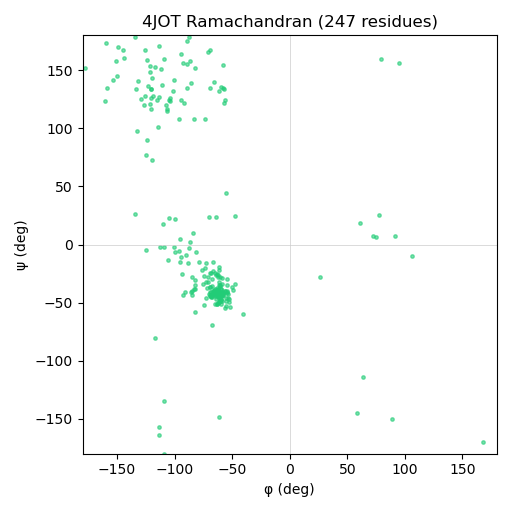C C . GLU A 1 240 ? 33.860 15.133 5.907 1.00 14.36 218 GLU A C 1
ATOM 1609 O O . GLU A 1 240 ? 32.711 15.510 6.079 1.00 14.14 218 GLU A O 1
ATOM 1615 N N . GLY A 1 241 ? 34.290 13.936 6.292 1.00 13.93 219 GLY A N 1
ATOM 1616 C CA . GLY A 1 241 ? 33.408 12.985 6.967 1.00 13.49 219 GLY A CA 1
ATOM 1617 C C . GLY A 1 241 ? 32.905 13.503 8.306 1.00 13.38 219 GLY A C 1
ATOM 1618 O O . GLY A 1 241 ? 31.757 13.252 8.688 1.00 13.12 219 GLY A O 1
ATOM 1619 N N . THR A 1 242 ? 33.789 14.196 9.019 1.00 12.67 220 THR A N 1
ATOM 1620 C CA . THR A 1 242 ? 33.470 14.837 10.293 1.00 13.10 220 THR A CA 1
ATOM 1621 C C . THR A 1 242 ? 32.398 15.912 10.123 1.00 13.22 220 THR A C 1
ATOM 1622 O O . THR A 1 242 ? 31.392 15.922 10.846 1.00 12.40 220 THR A O 1
ATOM 1626 N N . LYS A 1 243 ? 32.614 16.800 9.151 1.00 13.42 221 LYS A N 1
ATOM 1627 C CA . LYS A 1 243 ? 31.624 17.814 8.786 1.00 14.42 221 LYS A CA 1
ATOM 1628 C C . LYS A 1 243 ? 30.292 17.188 8.378 1.00 14.22 221 LYS A C 1
ATOM 1629 O O . LYS A 1 243 ? 29.228 17.663 8.782 1.00 14.44 221 LYS A O 1
ATOM 1635 N N . ARG A 1 244 ? 30.344 16.126 7.576 1.00 14.72 222 ARG A N 1
ATOM 1636 C CA . ARG A 1 244 ? 29.118 15.458 7.147 1.00 14.96 222 ARG A CA 1
ATOM 1637 C C . ARG A 1 244 ? 28.326 14.941 8.338 1.00 14.66 222 ARG A C 1
ATOM 1638 O O . ARG A 1 244 ? 27.111 15.171 8.429 1.00 14.05 222 ARG A O 1
ATOM 1646 N N . ALA A 1 245 ? 29.017 14.254 9.250 1.00 14.24 223 ALA A N 1
ATOM 1647 C CA . ALA A 1 245 ? 28.368 13.674 10.424 1.00 13.98 223 ALA A CA 1
ATOM 1648 C C . ALA A 1 245 ? 27.719 14.757 11.294 1.00 14.12 223 ALA A C 1
ATOM 1649 O O . ALA A 1 245 ? 26.587 14.588 11.738 1.00 13.84 223 ALA A O 1
ATOM 1651 N N . LEU A 1 246 ? 28.430 15.860 11.531 1.00 14.12 224 LEU A N 1
ATOM 1652 C CA . LEU A 1 246 ? 27.918 16.915 12.422 1.00 14.89 224 LEU A CA 1
ATOM 1653 C C . LEU A 1 246 ? 26.697 17.635 11.843 1.00 15.78 224 LEU A C 1
ATOM 1654 O O . LEU A 1 246 ? 25.809 18.091 12.581 1.00 15.65 224 LEU A O 1
ATOM 1659 N N . SER A 1 247 ? 26.647 17.695 10.514 1.00 16.44 225 SER A N 1
ATOM 1660 C CA . SER A 1 247 ? 25.604 18.422 9.795 1.00 17.19 225 SER A CA 1
ATOM 1661 C C . SER A 1 247 ? 24.492 17.549 9.248 1.00 17.16 225 SER A C 1
ATOM 1662 O O . SER A 1 247 ? 23.568 18.078 8.621 1.00 16.56 225 SER A O 1
ATOM 1665 N N . ASP A 1 248 ? 24.572 16.229 9.430 1.00 16.63 226 ASP A N 1
ATOM 1666 C CA . ASP A 1 248 ? 23.614 15.360 8.723 1.00 17.31 226 ASP A CA 1
ATOM 1667 C C . ASP A 1 248 ? 22.154 15.453 9.197 1.00 17.27 226 ASP A C 1
ATOM 1668 O O . ASP A 1 248 ? 21.236 15.141 8.436 1.00 16.79 226 ASP A O 1
ATOM 1673 N N . GLY A 1 249 ? 21.951 15.869 10.448 1.00 17.41 227 GLY A N 1
ATOM 1674 C CA . GLY A 1 249 ? 20.613 15.941 11.042 1.00 17.69 227 GLY A CA 1
ATOM 1675 C C . GLY A 1 249 ? 19.892 14.603 11.119 1.00 18.14 227 GLY A C 1
ATOM 1676 O O . GLY A 1 249 ? 18.667 14.559 11.254 1.00 18.03 227 GLY A O 1
ATOM 1677 N N . LEU A 1 250 ? 20.649 13.509 11.018 1.00 17.72 228 LEU A N 1
ATOM 1678 C CA . LEU A 1 250 ? 20.068 12.166 11.039 1.00 17.30 228 LEU A CA 1
ATOM 1679 C C . LEU A 1 250 ? 19.905 11.642 12.466 1.00 16.91 228 LEU A C 1
ATOM 1680 O O . LEU A 1 250 ? 20.598 12.115 13.370 1.00 15.41 228 LEU A O 1
ATOM 1685 N N . PRO A 1 251 ? 18.991 10.662 12.675 1.00 16.82 229 PRO A N 1
ATOM 1686 C CA . PRO A 1 251 ? 18.916 10.030 13.996 1.00 17.00 229 PRO A CA 1
ATOM 1687 C C . PRO A 1 251 ? 20.262 9.423 14.367 1.00 16.58 229 PRO A C 1
ATOM 1688 O O . PRO A 1 251 ? 21.051 9.078 13.481 1.00 16.03 229 PRO A O 1
ATOM 1692 N N . HIS A 1 252 ? 20.498 9.300 15.670 1.00 16.25 230 HIS A N 1
ATOM 1693 C CA . HIS A 1 252 ? 21.747 8.772 16.212 1.00 16.23 230 HIS A CA 1
ATOM 1694 C C . HIS A 1 252 ? 22.303 7.570 15.438 1.00 16.60 230 HIS A C 1
ATOM 1695 O O . HIS A 1 252 ? 23.419 7.627 14.928 1.00 16.05 230 HIS A O 1
ATOM 1702 N N . ALA A 1 253 ? 21.530 6.485 15.366 1.00 16.92 231 ALA A N 1
ATOM 1703 C CA . ALA A 1 253 ? 22.035 5.251 14.769 1.00 17.38 231 ALA A CA 1
ATOM 1704 C C . ALA A 1 253 ? 22.389 5.410 13.286 1.00 17.44 231 ALA A C 1
ATOM 1705 O O . ALA A 1 253 ? 23.371 4.831 12.824 1.00 17.17 231 ALA A O 1
ATOM 1707 N N . GLU A 1 254 ? 21.597 6.198 12.556 1.00 17.28 232 GLU A N 1
ATOM 1708 C CA . GLU A 1 254 ? 21.833 6.432 11.130 1.00 17.81 232 GLU A CA 1
ATOM 1709 C C . GLU A 1 254 ? 23.080 7.284 10.916 1.00 16.78 232 GLU A C 1
ATOM 1710 O O . GLU A 1 254 ? 23.880 7.016 10.017 1.00 16.25 232 GLU A O 1
ATOM 1716 N N . SER A 1 255 ? 23.229 8.325 11.738 1.00 15.71 233 SER A N 1
ATOM 1717 C CA . SER A 1 255 ? 24.386 9.210 11.655 1.00 15.07 233 SER A CA 1
ATOM 1718 C C . SER A 1 255 ? 25.651 8.425 12.003 1.00 14.52 233 SER A C 1
ATOM 1719 O O . SER A 1 255 ? 26.681 8.531 11.326 1.00 13.76 233 SER A O 1
ATOM 1722 N N . LEU A 1 256 ? 25.552 7.615 13.050 1.00 14.53 234 LEU A N 1
ATOM 1723 C CA . LEU A 1 256 ? 26.656 6.751 13.462 1.00 15.04 234 LEU A CA 1
ATOM 1724 C C . LEU A 1 256 ? 27.069 5.764 12.356 1.00 15.30 234 LEU A C 1
ATOM 1725 O O . LEU A 1 256 ? 28.260 5.657 12.006 1.00 14.97 234 LEU A O 1
ATOM 1730 N N . ALA A 1 257 ? 26.087 5.049 11.811 1.00 15.66 235 ALA A N 1
ATOM 1731 C CA . ALA A 1 257 ? 26.348 4.061 10.756 1.00 16.07 235 ALA A CA 1
ATOM 1732 C C . ALA A 1 257 ? 26.976 4.692 9.514 1.00 16.32 235 ALA A C 1
ATOM 1733 O O . ALA A 1 257 ? 27.821 4.077 8.860 1.00 16.61 235 ALA A O 1
ATOM 1735 N N . ALA A 1 258 ? 26.565 5.919 9.201 1.00 16.45 236 ALA A N 1
ATOM 1736 C CA . ALA A 1 258 ? 27.124 6.659 8.068 1.00 16.19 236 ALA A CA 1
ATOM 1737 C C . ALA A 1 258 ? 28.574 7.087 8.300 1.00 16.01 236 ALA A C 1
ATOM 1738 O O . ALA A 1 258 ? 29.370 7.091 7.353 1.00 15.89 236 ALA A O 1
ATOM 1740 N N . ALA A 1 259 ? 28.925 7.450 9.538 1.00 14.97 237 ALA A N 1
ATOM 1741 C CA . ALA A 1 259 ? 30.338 7.738 9.854 1.00 15.23 237 ALA A CA 1
ATOM 1742 C C . ALA A 1 259 ? 31.216 6.483 9.701 1.00 14.69 237 ALA A C 1
ATOM 1743 O O . ALA A 1 259 ? 32.330 6.558 9.170 1.00 14.71 237 ALA A O 1
ATOM 1745 N N . VAL A 1 260 ? 30.710 5.337 10.159 1.00 14.90 238 VAL A N 1
ATOM 1746 C CA . VAL A 1 260 ? 31.443 4.067 10.039 1.00 15.02 238 VAL A CA 1
ATOM 1747 C C . VAL A 1 260 ? 31.700 3.758 8.551 1.00 15.15 238 VAL A C 1
ATOM 1748 O O . VAL A 1 260 ? 32.827 3.442 8.157 1.00 14.70 238 VAL A O 1
ATOM 1752 N N . ARG A 1 261 ? 30.651 3.876 7.744 1.00 15.72 239 ARG A N 1
ATOM 1753 C CA . ARG A 1 261 ? 30.739 3.657 6.291 1.00 16.27 239 ARG A CA 1
ATOM 1754 C C . ARG A 1 261 ? 31.743 4.616 5.644 1.00 16.57 239 ARG A C 1
ATOM 1755 O O . ARG A 1 261 ? 32.517 4.219 4.756 1.00 16.76 239 ARG A O 1
ATOM 1763 N N . TRP A 1 262 ? 31.747 5.872 6.090 1.00 16.25 240 TRP A N 1
ATOM 1764 C CA . TRP A 1 262 ? 32.714 6.850 5.580 1.00 16.26 240 TRP A CA 1
ATOM 1765 C C . TRP A 1 262 ? 34.157 6.412 5.840 1.00 15.99 240 TRP A C 1
ATOM 1766 O O . TRP A 1 262 ? 35.007 6.478 4.941 1.00 15.43 240 TRP A O 1
ATOM 1777 N N . ASN A 1 263 ? 34.438 5.967 7.066 1.00 15.52 241 ASN A N 1
ATOM 1778 C CA . ASN A 1 263 ? 35.756 5.414 7.380 1.00 15.67 241 ASN A CA 1
ATOM 1779 C C . ASN A 1 263 ? 36.099 4.180 6.543 1.00 15.71 241 ASN A C 1
ATOM 1780 O O . ASN A 1 263 ? 37.230 4.046 6.074 1.00 14.98 241 ASN A O 1
ATOM 1785 N N . ALA A 1 264 ? 35.130 3.289 6.351 1.00 16.38 242 ALA A N 1
ATOM 1786 C CA . ALA A 1 264 ? 35.370 2.096 5.522 1.00 17.21 242 ALA A CA 1
ATOM 1787 C C . ALA A 1 264 ? 35.891 2.513 4.153 1.00 17.78 242 ALA A C 1
ATOM 1788 O O . ALA A 1 264 ? 36.827 1.902 3.621 1.00 17.88 242 ALA A O 1
ATOM 1790 N N . GLU A 1 265 ? 35.320 3.586 3.616 1.00 18.01 243 GLU A N 1
ATOM 1791 C CA . GLU A 1 265 ? 35.668 4.049 2.274 1.00 19.40 243 GLU A CA 1
ATOM 1792 C C . GLU A 1 265 ? 36.931 4.897 2.207 1.00 19.56 243 GLU A C 1
ATOM 1793 O O . GLU A 1 265 ? 37.624 4.866 1.194 1.00 19.83 243 GLU A O 1
ATOM 1799 N N . HIS A 1 266 ? 37.238 5.643 3.271 1.00 19.18 244 HIS A N 1
ATOM 1800 C CA . HIS A 1 266 ? 38.246 6.708 3.178 1.00 19.62 244 HIS A CA 1
ATOM 1801 C C . HIS A 1 266 ? 39.474 6.589 4.072 1.00 20.07 244 HIS A C 1
ATOM 1802 O O . HIS A 1 266 ? 40.454 7.302 3.855 1.00 20.22 244 HIS A O 1
ATOM 1817 N N . THR A 1 268 ? 42.960 5.148 5.312 1.00 24.70 246 THR A N 1
ATOM 1818 C CA . THR A 1 268 ? 44.093 4.524 4.622 1.00 26.20 246 THR A CA 1
ATOM 1819 C C . THR A 1 268 ? 45.164 4.102 5.620 1.00 27.29 246 THR A C 1
ATOM 1820 O O . THR A 1 268 ? 45.309 4.705 6.693 1.00 26.73 246 THR A O 1
ATOM 1824 N N . VAL A 1 269 ? 45.919 3.071 5.254 1.00 28.44 247 VAL A N 1
ATOM 1825 C CA . VAL A 1 269 ? 47.067 2.635 6.044 1.00 30.16 247 VAL A CA 1
ATOM 1826 C C . VAL A 1 269 ? 48.050 3.789 6.203 1.00 30.74 247 VAL A C 1
ATOM 1827 O O . VAL A 1 269 ? 48.560 4.034 7.295 1.00 31.23 247 VAL A O 1
ATOM 1831 N N . GLU A 1 270 ? 48.277 4.505 5.106 1.00 31.95 248 GLU A N 1
ATOM 1832 C CA . GLU A 1 270 ? 49.220 5.622 5.048 1.00 33.23 248 GLU A CA 1
ATOM 1833 C C . GLU A 1 270 ? 48.905 6.747 6.037 1.00 33.29 248 GLU A C 1
ATOM 1834 O O . GLU A 1 270 ? 49.818 7.288 6.663 1.00 33.31 248 GLU A O 1
ATOM 1840 N N . ALA A 1 271 ? 47.622 7.090 6.179 1.00 33.41 249 ALA A N 1
ATOM 1841 C CA . ALA A 1 271 ? 47.216 8.166 7.095 1.00 33.68 249 ALA A CA 1
ATOM 1842 C C . ALA A 1 271 ? 47.363 7.765 8.560 1.00 34.12 249 ALA A C 1
ATOM 1843 O O . ALA A 1 271 ? 47.641 8.611 9.412 1.00 33.69 249 ALA A O 1
ATOM 1845 N N . LEU A 1 272 ? 47.173 6.475 8.846 1.00 34.90 250 LEU A N 1
ATOM 1846 C CA . LEU A 1 272 ? 47.434 5.937 10.178 1.00 35.96 250 LEU A CA 1
ATOM 1847 C C . LEU A 1 272 ? 48.918 6.069 10.515 1.00 36.78 250 LEU A C 1
ATOM 1848 O O . LEU A 1 272 ? 49.278 6.604 11.566 1.00 36.87 250 LEU A O 1
ATOM 1853 N N . GLN A 1 273 ? 49.768 5.604 9.601 1.00 37.85 251 GLN A N 1
ATOM 1854 C CA . GLN A 1 273 ? 51.221 5.617 9.795 1.00 39.01 251 GLN A CA 1
ATOM 1855 C C . GLN A 1 273 ? 51.787 7.029 9.934 1.00 39.49 251 GLN A C 1
ATOM 1856 O O . GLN A 1 273 ? 52.661 7.263 10.769 1.00 39.80 251 GLN A O 1
ATOM 1862 N N . ALA A 1 274 ? 51.279 7.959 9.123 1.00 40.08 252 ALA A N 1
ATOM 1863 C CA . ALA A 1 274 ? 51.743 9.352 9.132 1.00 40.60 252 ALA A CA 1
ATOM 1864 C C . ALA A 1 274 ? 51.375 10.098 10.417 1.00 41.00 252 ALA A C 1
ATOM 1865 O O . ALA A 1 274 ? 52.188 10.860 10.949 1.00 41.09 252 ALA A O 1
ATOM 1867 N N . GLY A 1 275 ? 50.157 9.875 10.908 1.00 41.12 253 GLY A N 1
ATOM 1868 C CA . GLY A 1 275 ? 49.676 10.526 12.125 1.00 41.39 253 GLY A CA 1
ATOM 1869 C C . GLY A 1 275 ? 50.284 9.945 13.388 1.00 41.53 253 GLY A C 1
ATOM 1870 O O . GLY A 1 275 ? 50.629 8.763 13.435 1.00 41.83 253 GLY A O 1
#

B-factor: mean 22.56, std 8.62, range [11.25, 57.0]

Secondary structure (DSSP, 8-state):
----SSEEEEEEES-SSSSS---EEEEEEE------HHHHHHHHHHHTT-TTEEEEEEE-SSSSB----HHHHHHHHGGGTT-HHHHHHHHH--TTHHHHHH---EEEEE-SEEETHHHHHHTTSSEEEEETT-EEE-GGGGGT----SSHHHHHHHHH-HHHHHHHHHH---EEHHHHHHHTS-SEEESSHHHHHHHHHHHHHHHHTS-HHHHHHHHHHHH----HHHHHHHHHHHHHH--HHHHHH-

Solvent-accessible surface area: 13254 Å² total